Protein AF-A0A945HKF2-F1 (afdb_monomer)

Solvent-accessible surface area (backbone atoms only — not comparable to full-atom values): 12824 Å² total; per-residue (Å²): 135,84,84,69,66,47,63,45,43,41,68,43,74,45,77,45,77,51,80,44,101,52,60,41,83,56,46,36,44,34,32,40,47,72,44,38,72,88,72,58,75,55,58,55,60,64,57,61,48,75,45,48,61,66,38,33,65,50,75,49,56,39,25,39,47,77,84,72,66,92,53,86,42,40,38,39,42,32,61,78,48,77,49,62,82,56,101,76,86,79,86,88,87,81,81,57,61,49,64,32,40,38,35,58,63,67,60,60,51,78,29,50,79,47,50,38,35,37,41,37,37,47,56,83,79,34,22,54,29,39,34,36,29,36,58,77,78,83,50,75,76,32,64,29,81,40,74,48,69,50,37,63,37,52,54,50,52,87,58,76,71,49,43,30,32,41,30,42,29,40,52,46,58,75,54,40,60,37,47,37,38,34,42,37,37,45,74,74,48,74,49,77,48,72,52,67,51,66,81,50,75,40,33,97,90,42,72,42,67,44,33,43,35,40,40,44,72,59,92,70,40,29,37,36,38,54,47,79,103

Nearest PDB structures (foldseek):
  1z9s-assembly1_A  TM=3.988E-01  e=9.236E-03  Yersinia pestis
  5cjb-assembly1_A  TM=2.692E-01  e=5.951E-03  Homo sapiens
  5eiq-assembly1_A  TM=2.820E-01  e=9.236E-03  Homo sapiens
  4djm-assembly4_D  TM=3.377E-01  e=1.660E-02  Escherichia coli
  3u6g-assembly1_B  TM=4.143E-01  e=6.422E+00  Phocaeicola vulgatus ATCC 8482

pLDDT: mean 88.07, std 11.46, range [33.0, 98.44]

Sequence (229 aa):
DDNATSSPYEGETMTYRLEMPFAITGTVDVEISVTSSDGTVEADYPSSITFVDGQSAVFFDVTPTDDGVTEDEVYTIAITDISFSNDNYFAWTGENSRVMGVKDIPTPIVTTAGDFTFNFTWSGSSDLDCRLVDNPPAFQYDTGYSTSPGETVTLVDGVPDGDYLFRVRPWTVTDSSIDYAIEVVAPTETRNYTGTFLDLVGGWSMEFVVLEINKTTTGATVTYTLNQL

Structure (mmCIF, N/CA/C/O backbone):
data_AF-A0A945HKF2-F1
#
_entry.id   AF-A0A945HKF2-F1
#
loop_
_atom_site.group_PDB
_atom_site.id
_atom_site.type_symbol
_atom_site.label_atom_id
_atom_site.label_alt_id
_atom_site.label_comp_id
_atom_site.label_asym_id
_atom_site.label_entity_id
_atom_site.label_seq_id
_atom_site.pdbx_PDB_ins_code
_atom_site.Cartn_x
_atom_site.Cartn_y
_atom_site.Cartn_z
_atom_site.occupancy
_atom_site.B_iso_or_equiv
_atom_site.auth_seq_id
_atom_site.auth_comp_id
_atom_site.auth_asym_id
_atom_site.auth_atom_id
_atom_site.pdbx_PDB_model_num
ATOM 1 N N . ASP A 1 1 ? -0.961 6.987 31.111 1.00 42.75 1 ASP A N 1
ATOM 2 C CA . ASP A 1 1 ? -1.205 6.765 29.688 1.00 42.75 1 ASP A CA 1
ATOM 3 C C . ASP A 1 1 ? -0.774 8.036 28.990 1.00 42.75 1 ASP A C 1
ATOM 5 O O . ASP A 1 1 ? -1.258 9.099 29.359 1.00 42.75 1 ASP A O 1
ATOM 9 N N . ASP A 1 2 ? 0.310 7.974 28.233 1.00 33.00 2 ASP A N 1
ATOM 10 C CA . ASP A 1 2 ? 1.181 9.109 27.922 1.00 33.00 2 ASP A CA 1
ATOM 11 C C . ASP A 1 2 ? 0.892 9.749 26.562 1.00 33.00 2 ASP A C 1
ATOM 13 O O . ASP A 1 2 ? 1.817 10.254 25.942 1.00 33.00 2 ASP A O 1
ATOM 17 N N . ASN A 1 3 ? -0.366 9.773 26.101 1.00 40.09 3 ASN A N 1
ATOM 18 C CA . ASN A 1 3 ? -0.747 10.421 24.833 1.00 40.09 3 ASN A CA 1
ATOM 1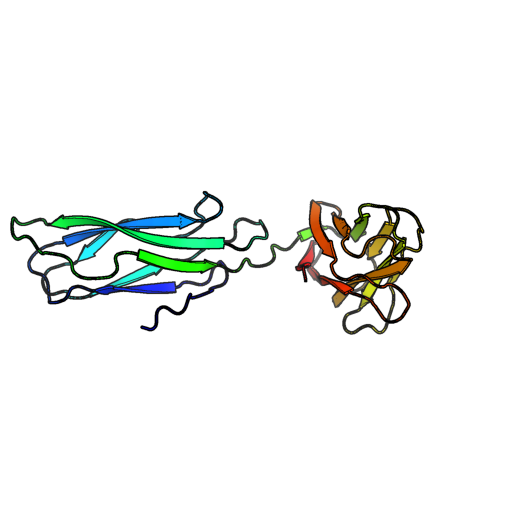9 C C . ASN A 1 3 ? 0.156 10.030 23.638 1.00 40.09 3 ASN A C 1
ATOM 21 O O . ASN A 1 3 ? 0.251 10.776 22.663 1.00 40.09 3 ASN A O 1
ATOM 25 N N . ALA A 1 4 ? 0.822 8.871 23.704 1.00 44.91 4 ALA A N 1
ATOM 26 C CA . ALA A 1 4 ? 1.604 8.344 22.607 1.00 44.91 4 ALA A CA 1
ATOM 27 C C . ALA A 1 4 ? 0.618 7.872 21.542 1.00 44.91 4 ALA A C 1
ATOM 29 O O . ALA A 1 4 ? -0.128 6.921 21.757 1.00 44.91 4 ALA A O 1
ATOM 30 N N . THR A 1 5 ? 0.592 8.591 20.423 1.00 61.34 5 THR A N 1
ATOM 31 C CA . THR A 1 5 ? -0.100 8.222 19.188 1.00 61.34 5 THR A CA 1
ATOM 32 C C . THR A 1 5 ? 0.167 6.750 18.890 1.00 61.34 5 THR A C 1
ATOM 34 O O . THR A 1 5 ? 1.258 6.394 18.440 1.00 61.34 5 THR A O 1
ATOM 37 N N . SER A 1 6 ? -0.795 5.881 19.200 1.00 66.50 6 SER A N 1
ATOM 38 C CA . SER A 1 6 ? -0.764 4.503 18.735 1.00 66.50 6 SER A CA 1
ATOM 39 C C . SER A 1 6 ? -0.837 4.531 17.212 1.00 66.50 6 SER A C 1
ATOM 41 O O . SER A 1 6 ? -1.581 5.337 16.650 1.00 66.50 6 SER A O 1
ATOM 43 N N . SER A 1 7 ? -0.041 3.681 16.569 1.00 79.31 7 SER A N 1
ATOM 44 C CA . SER A 1 7 ? -0.045 3.496 15.116 1.00 79.31 7 SER A CA 1
ATOM 45 C C . SER A 1 7 ? -0.209 2.017 14.773 1.00 79.31 7 SER A C 1
ATOM 47 O O . SER A 1 7 ? 0.766 1.424 14.293 1.00 79.31 7 SER A O 1
ATOM 49 N N . PRO A 1 8 ? -1.359 1.399 15.129 1.00 83.12 8 PRO A N 1
ATOM 50 C CA . PRO A 1 8 ? -1.675 0.045 14.688 1.00 83.12 8 PRO A CA 1
ATOM 51 C C . PRO A 1 8 ? -1.674 -0.037 13.165 1.00 83.12 8 PRO A C 1
ATOM 53 O O . PRO A 1 8 ? -1.945 0.955 12.482 1.00 83.12 8 PRO A O 1
ATOM 56 N N . TYR A 1 9 ? -1.388 -1.228 12.656 1.00 83.06 9 TYR A N 1
ATOM 57 C CA . TYR A 1 9 ? -1.736 -1.552 11.281 1.00 83.06 9 TYR A CA 1
ATOM 58 C C . TYR A 1 9 ? -3.238 -1.797 11.160 1.00 83.06 9 TYR A C 1
ATOM 60 O O . TYR A 1 9 ? -3.896 -2.187 12.129 1.00 83.06 9 TYR A O 1
ATOM 68 N N . GLU A 1 10 ? -3.790 -1.604 9.973 1.00 83.88 10 GLU A N 1
ATOM 69 C CA . GLU A 1 10 ? -5.156 -2.029 9.691 1.00 83.88 10 GLU A CA 1
ATOM 70 C C . GLU A 1 10 ? -5.360 -3.514 10.004 1.00 83.88 10 GLU A C 1
ATOM 72 O O . GLU A 1 10 ? -4.484 -4.357 9.831 1.00 83.88 10 GLU A O 1
ATOM 77 N N . GLY A 1 11 ? -6.514 -3.850 10.571 1.00 84.75 11 GLY A N 1
ATOM 78 C CA . GLY A 1 11 ? -6.799 -5.174 11.115 1.00 84.75 11 GLY A CA 1
ATOM 79 C C . GLY A 1 11 ? -6.225 -5.441 12.514 1.00 84.75 11 GLY A C 1
ATOM 80 O O . GLY A 1 11 ? -6.612 -6.439 13.129 1.00 84.75 11 GLY A O 1
ATOM 81 N N . GLU A 1 12 ? -5.361 -4.580 13.069 1.00 86.44 12 GLU A N 1
ATOM 82 C CA . GLU A 1 12 ? -4.960 -4.669 14.477 1.00 86.44 12 GLU A CA 1
ATOM 83 C C . GLU A 1 12 ? -5.988 -3.989 15.395 1.00 86.44 12 GLU A C 1
ATOM 85 O O . GLU A 1 12 ? -6.350 -2.824 15.235 1.00 86.44 12 GLU A O 1
ATOM 90 N N . THR A 1 13 ? -6.449 -4.720 16.413 1.00 90.44 13 THR A N 1
ATOM 91 C CA . THR A 1 13 ? -7.409 -4.202 17.393 1.00 90.44 13 THR A CA 1
ATOM 92 C C . THR A 1 13 ? -6.717 -3.418 18.505 1.00 90.44 13 THR A C 1
ATOM 94 O O . THR A 1 13 ? -5.842 -3.938 19.203 1.00 90.44 13 THR A O 1
ATOM 97 N N . MET A 1 14 ? -7.192 -2.196 18.741 1.00 89.69 14 MET A N 1
ATOM 98 C CA . MET A 1 14 ? -6.793 -1.346 19.858 1.00 89.69 14 MET A CA 1
ATOM 99 C C . MET A 1 14 ? -7.875 -1.311 20.937 1.00 89.69 14 MET A C 1
ATOM 101 O O . MET A 1 14 ? -9.011 -0.916 20.681 1.00 89.69 14 MET A O 1
ATOM 105 N N . THR A 1 15 ? -7.508 -1.662 22.171 1.00 91.12 15 THR A N 1
ATOM 106 C CA . THR A 1 15 ? -8.415 -1.594 23.325 1.00 91.12 15 THR A CA 1
ATOM 107 C C . THR A 1 15 ? -8.251 -0.276 24.075 1.00 91.12 15 THR A C 1
ATOM 109 O O . THR A 1 15 ? -7.199 0.009 24.652 1.00 91.12 15 THR A O 1
ATOM 112 N N . TYR A 1 16 ? -9.328 0.497 24.147 1.00 88.56 16 TYR A N 1
ATOM 113 C CA . TYR A 1 16 ? -9.436 1.730 24.913 1.00 88.56 16 TYR A CA 1
ATOM 114 C C . TYR A 1 16 ? -10.131 1.491 26.248 1.00 88.56 16 TYR A C 1
ATOM 116 O O . TYR A 1 16 ? -10.989 0.621 26.399 1.00 88.56 16 TYR A O 1
ATOM 124 N N . ARG A 1 17 ? -9.775 2.309 27.239 1.00 90.25 17 ARG A N 1
ATOM 125 C CA . ARG A 1 17 ? -10.380 2.283 28.570 1.00 90.25 17 ARG A CA 1
ATOM 126 C C . ARG A 1 17 ? -11.148 3.576 28.819 1.00 90.25 17 ARG A C 1
ATOM 128 O O . ARG A 1 17 ? -10.545 4.638 28.956 1.00 90.25 17 ARG A O 1
ATOM 135 N N . LEU A 1 18 ? -12.468 3.475 28.923 1.00 88.62 18 LEU A N 1
ATOM 136 C CA . LEU A 1 18 ? -13.348 4.593 29.241 1.00 88.62 18 LEU A CA 1
ATOM 137 C C . LEU A 1 18 ? -13.526 4.718 30.761 1.00 88.62 18 LEU A C 1
ATOM 139 O O . LEU A 1 18 ? -14.094 3.843 31.412 1.00 88.62 18 LEU A O 1
ATOM 143 N N . GLU A 1 19 ? -12.953 5.795 31.296 1.00 87.75 19 GLU A N 1
ATOM 144 C CA . GLU A 1 19 ? -12.890 6.251 32.694 1.00 87.75 19 GLU A CA 1
ATOM 145 C C . GLU A 1 19 ? -14.133 6.952 33.258 1.00 87.75 19 GLU A C 1
ATOM 147 O O . GLU A 1 19 ? -14.471 8.017 32.750 1.00 87.75 19 GLU A O 1
ATOM 152 N N . MET A 1 20 ? -14.708 6.494 34.376 1.00 81.38 20 MET A N 1
ATOM 153 C CA . MET A 1 20 ? -15.475 7.355 35.285 1.00 81.38 20 MET A CA 1
ATOM 154 C C . MET A 1 20 ? -14.680 7.583 36.584 1.00 81.38 20 MET A C 1
ATOM 156 O O . MET A 1 20 ? -14.056 6.652 37.099 1.00 81.38 20 MET A O 1
ATOM 160 N N . PRO A 1 21 ? -14.701 8.796 37.170 1.00 80.50 21 PRO A N 1
ATOM 161 C CA . PRO A 1 21 ? -13.917 9.116 38.371 1.00 80.50 21 PRO A CA 1
ATOM 162 C C . PRO A 1 21 ? -14.323 8.310 39.620 1.00 80.50 21 PRO A C 1
ATOM 164 O O . PRO A 1 21 ? -13.584 8.265 40.602 1.00 80.50 21 PRO A O 1
ATOM 167 N N . PHE A 1 22 ? -15.498 7.685 39.602 1.00 82.00 22 PHE A N 1
ATOM 168 C CA . PHE A 1 22 ? -16.007 6.789 40.636 1.00 82.00 22 PHE A CA 1
ATOM 169 C C . PHE A 1 22 ? -17.005 5.808 40.014 1.00 82.00 22 PHE A C 1
ATOM 171 O O . PHE A 1 22 ? -17.432 5.973 38.871 1.00 82.00 22 PHE A O 1
ATOM 178 N N . ALA A 1 23 ? -17.377 4.784 40.780 1.00 86.56 23 ALA A N 1
ATOM 179 C CA . ALA A 1 23 ? -18.425 3.854 40.388 1.00 86.56 23 ALA A CA 1
ATOM 180 C C . ALA A 1 23 ? -19.765 4.587 40.220 1.00 86.56 23 ALA A C 1
ATOM 182 O O . ALA A 1 23 ? -20.190 5.312 41.123 1.00 86.56 23 ALA A O 1
ATOM 183 N N . ILE A 1 24 ? -20.417 4.402 39.074 1.00 84.25 24 ILE A N 1
ATOM 184 C CA . ILE A 1 24 ? -21.706 5.031 38.790 1.00 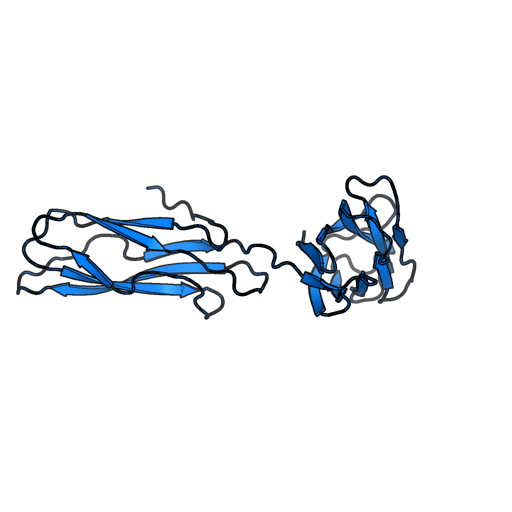84.25 24 ILE A CA 1
ATOM 185 C C . ILE A 1 24 ? -22.846 4.348 39.554 1.00 84.25 24 ILE A C 1
ATOM 187 O O . ILE A 1 24 ? -22.733 3.199 39.986 1.00 84.25 24 ILE A O 1
ATOM 191 N N . THR A 1 25 ? -23.970 5.053 39.683 1.00 84.12 25 THR A N 1
ATOM 192 C CA . THR A 1 25 ? -25.234 4.485 40.162 1.00 84.12 25 THR A CA 1
ATOM 193 C C . THR A 1 25 ? -26.280 4.549 39.055 1.00 84.12 25 THR A C 1
ATOM 195 O O . THR A 1 25 ? -26.536 5.626 38.518 1.00 84.12 25 THR A O 1
ATOM 198 N N . GLY A 1 26 ? -26.923 3.425 38.743 1.00 85.88 26 GLY A N 1
ATOM 199 C CA . GLY A 1 26 ? -27.855 3.314 37.616 1.00 85.88 26 GLY A CA 1
ATOM 200 C C . GLY A 1 26 ? -27.164 3.001 36.287 1.00 85.88 26 GLY A C 1
ATOM 201 O O . GLY A 1 26 ? -26.224 2.213 36.262 1.00 85.88 26 GLY A O 1
ATOM 202 N N . THR A 1 27 ? -27.662 3.578 35.189 1.00 88.06 27 THR A N 1
ATOM 203 C CA . THR A 1 27 ? -27.153 3.326 33.830 1.00 88.06 27 THR A CA 1
ATOM 204 C C . THR A 1 27 ? -26.720 4.635 33.179 1.00 88.06 27 THR A C 1
ATOM 206 O O . THR A 1 27 ? -27.418 5.648 33.306 1.00 88.06 27 THR A O 1
ATOM 209 N N . VAL A 1 28 ? -25.576 4.605 32.497 1.00 88.19 28 VAL A N 1
ATOM 210 C CA . VAL A 1 28 ? -25.050 5.727 31.708 1.00 88.19 28 VAL A CA 1
ATOM 211 C C . VAL A 1 28 ? -24.684 5.216 30.328 1.00 88.19 28 VAL A C 1
ATOM 213 O O . VAL A 1 28 ? -23.878 4.294 30.227 1.00 88.19 28 VAL A O 1
ATOM 216 N N . ASP A 1 29 ? -25.240 5.829 29.291 1.00 90.12 29 ASP A N 1
ATOM 217 C CA . ASP A 1 29 ? -24.908 5.523 27.904 1.00 90.12 29 ASP A CA 1
ATOM 218 C C . ASP A 1 29 ? -24.012 6.630 27.348 1.00 90.12 29 ASP A C 1
ATOM 220 O O . ASP A 1 29 ? -24.326 7.816 27.456 1.00 90.12 29 ASP A O 1
ATOM 224 N N . VAL A 1 30 ? -22.879 6.236 26.778 1.00 90.12 30 VAL A N 1
ATOM 225 C CA . VAL A 1 30 ? -21.886 7.125 26.173 1.00 90.12 30 VAL A CA 1
ATOM 226 C C . VAL A 1 30 ? -21.878 6.881 24.674 1.00 90.12 30 VAL A C 1
ATOM 228 O O . VAL A 1 30 ? -21.659 5.751 24.246 1.00 90.12 30 VAL A O 1
ATOM 231 N N . GLU A 1 31 ? -22.104 7.919 23.878 1.00 92.88 31 GLU A N 1
ATOM 232 C CA . GLU A 1 31 ? -21.982 7.843 22.422 1.00 92.88 31 GLU A CA 1
ATOM 233 C C . GLU A 1 31 ? -20.533 8.077 21.990 1.00 92.88 31 GLU A C 1
ATOM 235 O O . GLU A 1 31 ? -19.873 9.014 22.453 1.00 92.88 31 GLU A O 1
ATOM 240 N N . ILE A 1 32 ? -20.054 7.217 21.092 1.00 93.25 32 ILE A N 1
ATOM 241 C CA . ILE A 1 32 ? -18.706 7.261 20.529 1.00 93.25 32 ILE A CA 1
ATOM 242 C C . ILE A 1 32 ? -18.804 7.512 19.028 1.00 93.25 32 ILE A C 1
ATOM 244 O O . ILE A 1 32 ? -19.555 6.849 18.311 1.00 93.25 32 ILE A O 1
ATOM 248 N N . SER A 1 33 ? -17.990 8.446 18.549 1.00 93.81 33 SER A N 1
ATOM 249 C CA . SER A 1 33 ? -17.763 8.688 17.128 1.00 93.81 33 SER A CA 1
ATOM 250 C C . SER A 1 33 ? -16.297 8.471 16.787 1.00 93.81 33 SER A C 1
ATOM 252 O O . SER A 1 33 ? -15.420 8.764 17.603 1.00 93.81 33 SER A O 1
ATOM 254 N N . VAL A 1 34 ? -16.044 7.984 15.578 1.00 92.38 34 VAL A N 1
ATOM 255 C CA . VAL A 1 34 ? -14.718 7.957 14.967 1.00 92.38 34 VAL A CA 1
ATOM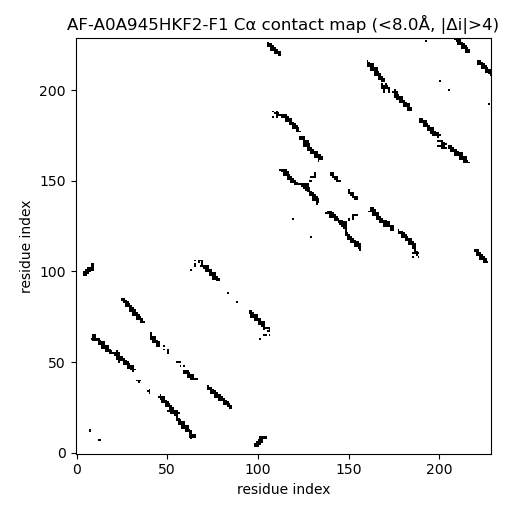 256 C C . VAL A 1 34 ? -14.795 8.775 13.685 1.00 92.38 34 VAL A C 1
ATOM 258 O O . VAL A 1 34 ? -15.796 8.709 12.974 1.00 92.38 34 VAL A O 1
ATOM 261 N N . THR A 1 35 ? -13.775 9.583 13.419 1.00 91.94 35 THR A N 1
ATOM 262 C CA . THR A 1 35 ? -13.611 10.315 12.155 1.00 91.94 35 THR A CA 1
ATOM 263 C C . THR A 1 35 ? -12.208 10.089 11.615 1.00 91.94 35 THR A C 1
ATOM 265 O O . THR A 1 35 ? -11.269 10.177 12.408 1.00 91.94 35 THR A O 1
ATOM 268 N N . SER A 1 36 ? -12.053 9.890 10.308 1.00 89.75 36 SER A N 1
ATOM 269 C CA . SER A 1 36 ? -10.743 9.848 9.648 1.00 89.75 36 SER A CA 1
ATOM 270 C C . SER A 1 36 ? -10.333 11.211 9.081 1.00 89.75 36 SER A C 1
ATOM 272 O O . SER A 1 36 ? -11.145 12.135 8.949 1.00 89.75 36 SER A O 1
ATOM 274 N N . SER A 1 37 ? -9.048 11.333 8.763 1.00 86.62 37 SER A N 1
ATOM 275 C CA . SER A 1 37 ? -8.440 12.459 8.059 1.00 86.62 37 SER A CA 1
ATOM 276 C C . SER A 1 37 ? -8.789 12.528 6.571 1.00 86.62 37 SER A C 1
ATOM 278 O O . SER A 1 37 ? -8.753 13.629 6.016 1.00 86.62 37 SER A O 1
ATOM 280 N N . ASP A 1 38 ? -9.110 11.401 5.937 1.00 80.38 38 ASP A N 1
ATOM 281 C CA . ASP A 1 38 ? -9.486 11.296 4.518 1.00 80.38 38 ASP A CA 1
ATOM 282 C C . ASP A 1 38 ? -10.983 11.647 4.292 1.00 80.38 38 ASP A C 1
ATOM 284 O O . ASP A 1 38 ? -11.382 12.148 3.238 1.00 80.38 38 ASP A O 1
ATOM 288 N N . GLY A 1 39 ? -11.793 11.506 5.348 1.00 82.12 39 GLY A N 1
ATOM 289 C CA . GLY A 1 39 ? -13.223 11.798 5.387 1.00 82.12 39 GLY A CA 1
ATOM 290 C C . GLY A 1 39 ? -14.123 10.563 5.310 1.00 82.12 39 GLY A C 1
ATOM 291 O O . GLY A 1 39 ? -15.339 10.713 5.492 1.00 82.12 39 GLY A O 1
ATOM 292 N N . THR A 1 40 ? -13.556 9.380 5.094 1.00 85.19 40 THR A N 1
ATOM 293 C CA . THR A 1 40 ? -14.242 8.089 5.187 1.00 85.19 40 THR A CA 1
ATOM 294 C C . THR A 1 40 ? -13.919 7.464 6.553 1.00 85.19 40 THR A C 1
ATOM 296 O O . THR A 1 40 ? -13.244 8.078 7.365 1.00 85.19 40 THR A O 1
ATOM 299 N N . VAL A 1 41 ? -14.580 6.390 6.976 1.00 89.00 41 VAL A N 1
ATOM 300 C CA . VAL A 1 41 ? -14.252 5.752 8.266 1.00 89.00 41 VAL A CA 1
ATOM 301 C C . VAL A 1 41 ? -14.291 4.258 8.056 1.00 89.00 41 VAL A C 1
ATOM 303 O O . VAL A 1 41 ? -15.370 3.661 7.998 1.00 89.00 41 VAL A O 1
ATOM 306 N N . GLU A 1 42 ?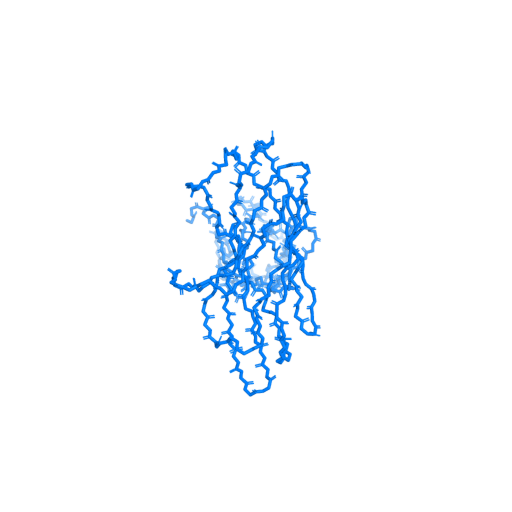 -13.112 3.666 8.011 1.00 89.75 42 GLU A N 1
ATOM 307 C CA . GLU A 1 42 ? -12.880 2.244 7.859 1.00 89.75 42 GLU A CA 1
ATOM 308 C C . GLU A 1 42 ? -12.433 1.656 9.200 1.00 89.75 42 GLU A C 1
ATOM 310 O O . GLU A 1 42 ? -11.297 1.249 9.413 1.00 89.75 42 GLU A O 1
ATOM 315 N N . ALA A 1 43 ? -13.356 1.614 10.164 1.00 91.81 43 ALA A N 1
ATOM 316 C CA . ALA A 1 43 ? -13.133 0.931 11.436 1.00 91.81 43 ALA A CA 1
ATOM 317 C C . ALA A 1 43 ? -14.380 0.212 11.944 1.00 91.81 43 ALA A C 1
ATOM 319 O O . ALA A 1 43 ? -15.498 0.726 11.867 1.00 91.81 43 ALA A O 1
ATOM 320 N N . ASP A 1 44 ? -14.159 -0.933 12.589 1.00 94.50 44 ASP A N 1
ATOM 321 C CA . ASP A 1 44 ? -15.129 -1.550 13.488 1.00 94.50 44 ASP A CA 1
ATOM 322 C C . ASP A 1 44 ? -14.956 -0.988 14.905 1.00 94.50 44 ASP A C 1
ATOM 324 O O . ASP A 1 44 ? -13.874 -1.062 15.499 1.00 94.50 44 ASP A O 1
ATOM 328 N N . TYR A 1 45 ? -16.022 -0.396 15.442 1.00 95.06 45 TYR A N 1
ATOM 329 C CA . TYR A 1 45 ? -16.057 0.183 16.782 1.00 95.06 45 TYR A CA 1
ATOM 330 C C . TYR A 1 45 ? -17.497 0.255 17.317 1.00 95.06 45 TYR A C 1
ATOM 332 O O . TYR A 1 45 ? -18.457 0.372 16.548 1.00 95.06 45 TYR A O 1
ATOM 340 N N . PRO A 1 46 ? -17.699 0.236 18.647 1.00 95.62 46 PRO A N 1
ATOM 341 C CA . PRO A 1 46 ? -19.019 0.451 19.216 1.00 95.62 46 PRO A CA 1
ATOM 342 C C . PRO A 1 46 ? -19.397 1.932 19.140 1.00 95.62 46 PRO A C 1
ATOM 344 O O . PRO A 1 46 ? -18.708 2.783 19.694 1.00 95.62 46 PRO A O 1
ATOM 347 N N . SER A 1 47 ? -20.546 2.244 18.541 1.00 94.25 47 SER A N 1
ATOM 348 C CA . SER A 1 47 ? -21.093 3.609 18.534 1.00 94.25 47 SER A CA 1
ATOM 349 C C . SER A 1 47 ? -21.676 4.038 19.888 1.00 94.25 47 SER A C 1
ATOM 351 O O . SER A 1 47 ? -21.987 5.209 20.092 1.00 94.25 47 SER A O 1
ATOM 353 N N . SER A 1 48 ? -21.869 3.093 20.813 1.00 93.88 48 SER A N 1
ATOM 354 C CA . SER A 1 48 ? -22.376 3.355 22.157 1.00 93.88 48 SER A CA 1
ATOM 355 C C . SER A 1 48 ? -21.773 2.395 23.178 1.00 93.88 48 SER A C 1
ATOM 357 O O . SER A 1 48 ? -21.603 1.204 22.908 1.00 93.88 48 SER A O 1
ATOM 359 N N . ILE A 1 49 ? -21.463 2.922 24.360 1.00 93.69 49 ILE A N 1
ATOM 360 C CA . ILE A 1 49 ? -20.926 2.185 25.501 1.00 93.69 49 ILE A CA 1
ATOM 361 C C . ILE A 1 49 ? -21.826 2.433 26.707 1.00 93.69 49 ILE A C 1
ATOM 363 O O . ILE A 1 49 ? -22.005 3.573 27.132 1.00 93.69 49 ILE A O 1
ATOM 367 N N . THR A 1 50 ? -22.328 1.358 27.308 1.00 92.88 50 THR A N 1
ATOM 368 C CA . THR A 1 50 ? -23.167 1.428 28.507 1.00 92.88 50 THR A CA 1
ATOM 369 C C . THR A 1 50 ? -22.356 1.097 29.754 1.00 92.88 50 THR A C 1
ATOM 371 O O . THR A 1 50 ? -21.817 -0.003 29.887 1.00 92.88 50 THR A O 1
ATOM 374 N N . PHE A 1 51 ? -22.329 2.020 30.711 1.00 91.50 51 PHE A N 1
ATOM 375 C CA . PHE A 1 51 ? -21.960 1.723 32.088 1.00 91.50 51 PHE A CA 1
ATOM 376 C C . PHE A 1 51 ? -23.193 1.255 32.856 1.00 91.50 51 PHE A C 1
ATOM 378 O O . PHE A 1 51 ? -24.256 1.878 32.788 1.00 91.50 51 PHE A O 1
ATOM 385 N N . VAL A 1 52 ? -23.025 0.205 33.655 1.00 91.38 52 VAL A N 1
ATOM 386 C CA . VAL A 1 52 ? -24.033 -0.277 34.606 1.00 91.38 52 VAL A CA 1
ATOM 387 C C . VAL A 1 52 ? -23.627 -0.008 36.055 1.00 91.38 52 VAL A C 1
ATOM 389 O O . VAL A 1 52 ? -22.467 0.275 36.359 1.00 91.38 52 VAL A O 1
ATOM 392 N N . ASP A 1 53 ? -24.604 -0.117 36.953 1.00 90.44 53 ASP A N 1
ATOM 393 C CA . ASP A 1 53 ? -24.467 0.157 38.383 1.00 90.44 53 ASP A CA 1
ATOM 394 C C . ASP A 1 53 ? -23.211 -0.493 38.988 1.00 90.44 53 ASP A C 1
ATOM 396 O O . ASP A 1 53 ? -22.953 -1.688 38.821 1.00 90.44 53 ASP A O 1
ATOM 400 N N . GLY A 1 54 ? -22.407 0.316 39.680 1.00 88.69 54 GLY A N 1
ATOM 401 C CA . GLY A 1 54 ? -21.164 -0.120 40.311 1.00 88.69 54 GLY A CA 1
ATOM 402 C C . GLY A 1 54 ? -19.925 -0.112 39.406 1.00 88.69 54 GLY A C 1
ATOM 403 O O . GLY A 1 54 ? -18.822 -0.312 39.917 1.00 88.69 54 GLY A O 1
ATOM 404 N N . GLN A 1 55 ? -20.050 0.148 38.100 1.00 91.06 55 GLN A N 1
ATOM 405 C CA . GLN A 1 55 ? -18.892 0.262 37.209 1.00 91.06 55 GLN A CA 1
ATOM 406 C C . GLN A 1 55 ? -18.250 1.647 37.279 1.00 91.06 55 GLN A C 1
ATOM 408 O O . GLN A 1 55 ? -18.929 2.670 37.280 1.00 91.06 55 GLN A O 1
ATOM 413 N N . SER A 1 56 ? -16.918 1.677 37.288 1.00 88.44 56 SER A N 1
ATOM 414 C CA . SER A 1 56 ? -16.122 2.902 37.142 1.00 88.44 56 SER A CA 1
ATOM 415 C C . SER A 1 56 ? -15.286 2.919 35.863 1.00 88.44 56 SER A C 1
ATOM 417 O O . SER A 1 56 ? -14.616 3.907 35.591 1.00 88.44 56 SER A O 1
ATOM 419 N N . ALA A 1 57 ? -15.268 1.824 35.100 1.00 90.56 57 ALA A N 1
ATOM 420 C CA . ALA A 1 57 ? -14.573 1.745 33.824 1.00 90.56 57 ALA A CA 1
ATOM 421 C C . ALA A 1 57 ? -15.215 0.691 32.920 1.00 90.56 57 ALA A C 1
ATOM 423 O O . ALA A 1 57 ? -15.650 -0.356 33.408 1.00 90.56 57 ALA A O 1
ATOM 424 N N . VAL A 1 58 ? -15.197 0.952 31.617 1.00 92.06 58 VAL A N 1
ATOM 425 C CA . VAL A 1 58 ? -15.533 -0.012 30.562 1.00 92.06 58 VAL A CA 1
ATOM 426 C C . VAL A 1 58 ? -14.396 -0.015 29.543 1.00 92.06 58 VAL A C 1
ATOM 428 O O . VAL A 1 58 ? -13.792 1.024 29.284 1.00 92.06 58 VAL A O 1
ATOM 431 N N . PHE A 1 59 ? -14.071 -1.186 29.004 1.00 92.31 59 PHE A N 1
ATOM 432 C CA . PHE A 1 59 ? -13.112 -1.320 27.912 1.00 92.31 59 PHE A CA 1
ATOM 433 C C . PHE A 1 59 ? -13.872 -1.520 26.610 1.00 92.31 59 PHE A C 1
ATOM 435 O O . PHE A 1 59 ? -14.900 -2.200 26.603 1.00 92.31 59 PHE A O 1
ATOM 442 N N . PHE A 1 60 ? -13.373 -0.926 25.539 1.00 92.81 60 PHE A N 1
ATOM 443 C CA . PHE A 1 60 ? -13.938 -1.083 24.212 1.00 92.81 60 PHE A CA 1
ATOM 444 C C . PHE A 1 60 ? -12.831 -1.145 23.175 1.00 92.81 60 PHE A C 1
ATOM 446 O O . PHE A 1 60 ? -11.750 -0.596 23.383 1.00 92.81 60 PHE A O 1
ATOM 453 N N . ASP A 1 61 ? -13.130 -1.803 22.069 1.00 94.25 61 ASP A N 1
ATOM 454 C CA . ASP A 1 61 ? -12.176 -2.055 21.006 1.00 94.25 61 ASP A CA 1
ATOM 455 C C . ASP A 1 61 ? -12.484 -1.175 19.794 1.00 94.25 61 ASP A C 1
ATOM 457 O O . ASP A 1 61 ? -13.645 -0.874 19.505 1.00 94.25 61 ASP A O 1
ATOM 461 N N . VAL A 1 62 ? -11.428 -0.765 19.100 1.00 92.12 62 VAL A N 1
ATOM 462 C CA . VAL A 1 62 ? -11.477 -0.130 17.783 1.00 92.12 62 VAL A CA 1
ATOM 463 C C . VAL A 1 62 ? -10.518 -0.899 16.887 1.00 92.12 62 VAL A C 1
ATOM 465 O O . VAL A 1 62 ? -9.360 -1.094 17.257 1.00 92.12 62 VAL A O 1
ATOM 468 N N . THR A 1 63 ? -10.994 -1.348 15.731 1.00 92.56 63 THR A N 1
ATOM 469 C CA . THR A 1 63 ? -10.187 -2.088 14.753 1.00 92.56 63 THR A CA 1
ATOM 470 C C . THR A 1 63 ? -10.291 -1.382 13.406 1.00 92.56 63 THR A C 1
ATOM 472 O O . THR A 1 63 ? -11.358 -1.466 12.797 1.00 92.56 63 THR A O 1
ATOM 475 N N . PRO A 1 64 ? -9.242 -0.675 12.945 1.00 90.38 64 PRO A N 1
ATOM 476 C CA . PRO A 1 64 ? -9.197 -0.155 11.581 1.00 90.38 64 PRO A CA 1
ATOM 477 C C . PRO A 1 64 ? -9.281 -1.303 10.569 1.00 90.38 64 PRO A C 1
ATOM 479 O O . PRO A 1 64 ? -8.878 -2.428 10.879 1.00 90.38 64 PRO A O 1
ATOM 482 N N . THR A 1 65 ? -9.812 -1.054 9.383 1.00 89.06 65 THR A N 1
ATOM 483 C CA . THR A 1 65 ? -10.031 -2.061 8.343 1.00 89.06 65 THR A CA 1
ATOM 484 C C . THR A 1 65 ? -9.407 -1.611 7.036 1.00 89.06 65 THR A C 1
ATOM 486 O O . THR A 1 65 ? -9.758 -0.543 6.568 1.00 89.06 65 THR A O 1
ATOM 489 N N . ASP A 1 66 ? -8.582 -2.474 6.443 1.00 83.75 66 ASP A N 1
ATOM 490 C CA . ASP A 1 66 ? -7.972 -2.260 5.124 1.00 83.75 66 ASP A CA 1
ATOM 491 C C . ASP A 1 66 ? -9.056 -2.160 4.049 1.00 83.75 66 ASP A C 1
ATOM 493 O O . ASP A 1 66 ? -9.887 -3.067 3.878 1.00 83.75 66 ASP A O 1
ATOM 497 N N . ASP A 1 67 ? -9.069 -1.022 3.367 1.00 76.88 67 ASP A N 1
ATOM 498 C CA . ASP A 1 67 ? -10.016 -0.663 2.319 1.00 76.88 67 ASP A CA 1
ATOM 499 C C . ASP A 1 67 ? -9.460 -0.939 0.905 1.00 76.88 67 ASP A C 1
ATOM 501 O O . ASP A 1 67 ? -10.187 -0.872 -0.095 1.00 76.88 67 ASP A O 1
ATOM 505 N N . GLY A 1 68 ? -8.196 -1.354 0.820 1.00 70.81 68 GLY A N 1
ATOM 506 C CA . GLY A 1 68 ? -7.476 -1.633 -0.408 1.00 70.81 68 GLY A CA 1
ATOM 507 C C . GLY A 1 68 ? -6.669 -0.453 -0.959 1.00 70.81 68 GLY A C 1
ATOM 508 O O . GLY A 1 68 ? -6.143 -0.563 -2.079 1.00 70.81 68 GLY A O 1
ATOM 509 N N . VAL A 1 69 ? -6.626 0.680 -0.255 1.00 71.12 69 VAL A N 1
ATOM 510 C CA . VAL A 1 69 ? -5.997 1.929 -0.682 1.00 71.12 69 VAL A CA 1
ATOM 511 C C . VAL A 1 69 ? -4.796 2.228 0.203 1.00 71.12 69 VAL A C 1
ATOM 513 O O . VAL A 1 69 ? -4.873 2.275 1.419 1.00 71.12 69 VAL A O 1
ATOM 516 N N . THR A 1 70 ? -3.651 2.490 -0.433 1.00 72.88 70 THR A N 1
ATOM 517 C CA . THR A 1 70 ? -2.460 2.869 0.323 1.00 72.88 70 THR A CA 1
ATOM 518 C C . THR A 1 70 ? -2.483 4.320 0.742 1.00 72.88 70 THR A C 1
ATOM 520 O O . THR A 1 70 ? -2.321 5.218 -0.090 1.00 72.88 70 THR A O 1
ATOM 523 N N . GLU A 1 71 ? -2.607 4.528 2.049 1.00 71.50 71 GLU A N 1
ATOM 524 C CA . GLU A 1 71 ? -2.644 5.843 2.663 1.00 71.50 71 GLU A CA 1
ATOM 525 C C . GLU A 1 71 ? -2.114 5.887 4.104 1.00 71.50 71 GLU A C 1
ATOM 527 O O . GLU A 1 71 ? -1.946 4.878 4.787 1.00 71.50 71 GLU A O 1
ATOM 532 N N . ASP A 1 72 ? -1.801 7.109 4.546 1.00 72.00 72 ASP A N 1
ATOM 533 C CA . ASP A 1 72 ? -1.505 7.424 5.941 1.00 72.00 72 ASP A CA 1
ATOM 534 C C . ASP A 1 72 ? -2.755 8.061 6.559 1.00 72.00 72 ASP A C 1
ATOM 536 O O . ASP A 1 72 ? -3.062 9.231 6.296 1.00 72.00 72 ASP A O 1
ATOM 540 N N . GLU A 1 73 ? -3.448 7.322 7.421 1.00 80.00 73 GLU A N 1
ATOM 541 C CA . GLU A 1 73 ? -4.691 7.784 8.033 1.00 80.00 73 GLU A CA 1
ATOM 542 C C . GLU A 1 73 ? -4.551 8.159 9.504 1.00 80.00 73 GLU A C 1
ATOM 544 O O . GLU A 1 73 ? -3.732 7.638 10.266 1.00 80.00 73 GLU A O 1
ATOM 549 N N . VAL A 1 74 ? -5.389 9.102 9.932 1.00 86.19 74 VAL A N 1
ATOM 550 C CA . VAL A 1 74 ? -5.475 9.534 11.323 1.00 86.19 74 VAL A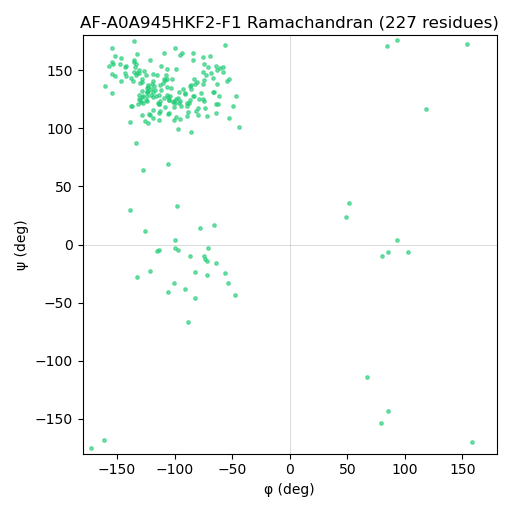 CA 1
ATOM 551 C C . VAL A 1 74 ? -6.920 9.489 11.787 1.00 86.19 74 VAL A C 1
ATOM 553 O O . VAL A 1 74 ? -7.745 10.318 11.403 1.00 86.19 74 VAL A O 1
ATOM 556 N N . TYR A 1 75 ? -7.209 8.567 12.702 1.00 88.81 75 TYR A N 1
ATOM 557 C CA . TYR A 1 75 ? -8.521 8.428 13.318 1.00 88.81 75 TYR A CA 1
ATOM 558 C C . TYR A 1 75 ? -8.604 9.262 14.591 1.00 88.81 75 TYR A C 1
ATOM 560 O O . TYR A 1 75 ? -7.753 9.193 15.480 1.00 88.81 75 TYR A O 1
ATOM 568 N N . THR A 1 76 ? -9.673 10.045 14.702 1.00 90.12 76 THR A N 1
ATOM 569 C CA . THR A 1 76 ? -10.058 10.747 15.927 1.00 90.12 76 THR A CA 1
ATOM 570 C C . THR A 1 76 ? -11.258 10.045 16.540 1.00 90.12 76 THR A C 1
ATOM 572 O O . THR A 1 76 ? -12.352 10.071 15.987 1.00 90.12 76 THR A O 1
ATOM 575 N N . ILE A 1 77 ? -11.051 9.435 17.702 1.00 90.69 77 ILE A N 1
ATOM 576 C CA . ILE A 1 77 ? -12.085 8.768 18.494 1.00 90.69 77 ILE A CA 1
ATOM 577 C C . ILE A 1 77 ? -12.577 9.770 19.532 1.00 90.69 77 ILE A C 1
ATOM 579 O O . ILE A 1 77 ? -11.772 10.286 20.308 1.00 90.69 77 ILE A O 1
ATOM 583 N N . ALA A 1 78 ? -13.875 10.053 19.572 1.00 90.69 78 ALA A N 1
ATOM 584 C CA . ALA A 1 78 ? -14.444 11.075 20.441 1.00 90.69 78 ALA A CA 1
ATOM 585 C C . ALA A 1 78 ? -15.745 10.635 21.115 1.00 90.69 78 ALA A C 1
ATOM 587 O O . ALA A 1 78 ? -16.594 9.991 20.504 1.00 90.69 78 ALA A O 1
ATOM 588 N N . ILE A 1 79 ? -15.916 11.068 22.363 1.00 89.19 79 ILE A N 1
ATOM 589 C CA . ILE A 1 79 ? -17.187 11.023 23.084 1.00 89.19 79 ILE A CA 1
ATOM 590 C C . ILE A 1 79 ? -18.034 12.206 22.615 1.00 89.19 79 ILE A C 1
ATOM 592 O O . ILE A 1 79 ? -17.644 13.362 22.818 1.00 89.19 79 ILE A O 1
ATO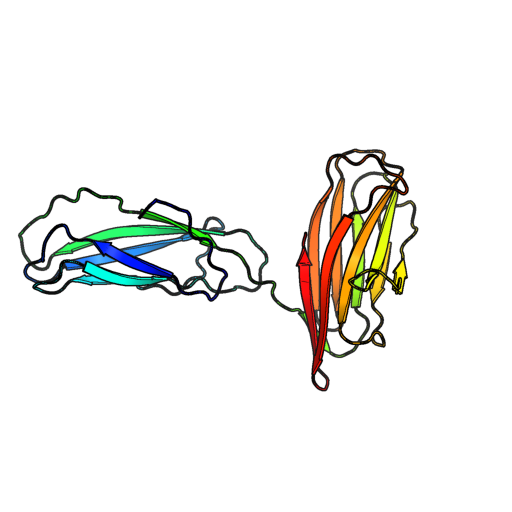M 596 N N . THR A 1 80 ? -19.182 11.925 22.001 1.00 89.56 80 THR A N 1
ATOM 597 C CA . THR A 1 80 ? -20.067 12.955 21.427 1.00 89.56 80 THR A CA 1
ATOM 598 C C . THR A 1 80 ? -21.252 13.289 22.308 1.00 89.56 80 THR A C 1
ATOM 600 O O . THR A 1 80 ? -21.667 14.447 22.342 1.00 89.56 80 THR A O 1
ATOM 603 N N . ASP A 1 81 ? -21.768 12.305 23.038 1.00 86.56 81 ASP A N 1
ATOM 604 C CA . ASP A 1 81 ? -22.871 12.496 23.969 1.00 86.56 81 ASP A CA 1
ATOM 605 C C . ASP A 1 81 ? -22.755 11.555 25.168 1.00 86.56 81 ASP A C 1
ATOM 607 O O . ASP A 1 81 ? -22.119 10.499 25.109 1.00 86.56 81 ASP A O 1
ATOM 611 N N . ILE A 1 82 ? -23.362 11.961 26.280 1.00 85.00 82 ILE A N 1
ATOM 612 C CA . ILE A 1 82 ? -23.493 11.144 27.482 1.00 85.00 82 ILE A CA 1
ATOM 613 C C . ILE A 1 82 ? -24.907 11.332 28.019 1.00 85.00 82 ILE A C 1
ATOM 615 O O . ILE A 1 82 ? -25.285 12.429 28.437 1.00 85.00 82 ILE A O 1
ATOM 619 N N . SER A 1 83 ? -25.662 10.241 28.082 1.00 84.50 83 SER A N 1
ATOM 620 C CA . SER A 1 83 ? -27.022 10.230 28.604 1.00 84.50 83 SER A CA 1
ATOM 621 C C . SER A 1 83 ? -27.127 9.387 29.875 1.00 84.50 83 SER A C 1
ATOM 623 O O . SER A 1 83 ? -26.425 8.395 30.072 1.00 84.50 83 SER A O 1
ATOM 625 N N . PHE A 1 84 ? -28.002 9.818 30.781 1.00 81.62 84 PHE A N 1
ATOM 626 C CA . PHE A 1 84 ? -28.185 9.218 32.099 1.00 81.62 84 PHE A CA 1
ATOM 627 C C . PHE A 1 84 ? -29.641 8.796 32.247 1.00 81.62 84 PHE A C 1
ATOM 629 O O . PHE A 1 84 ? -30.547 9.573 31.951 1.00 81.62 84 PHE A O 1
ATOM 636 N N . SER A 1 85 ? -29.887 7.594 32.770 1.00 73.31 85 SER A N 1
ATOM 637 C CA . SER A 1 85 ? -31.261 7.135 33.015 1.00 73.31 85 SER A CA 1
ATOM 638 C C . SER A 1 85 ? -31.942 7.853 34.194 1.00 73.31 85 SER A C 1
ATOM 640 O O . SER A 1 85 ? -33.155 7.740 34.364 1.00 73.31 85 SER A O 1
ATOM 642 N N . ASN A 1 86 ? -31.169 8.562 35.029 1.00 65.44 86 ASN A N 1
ATOM 643 C CA . ASN A 1 86 ? -31.602 9.157 36.295 1.00 65.44 86 ASN A CA 1
ATOM 644 C C . ASN A 1 86 ? -31.168 10.640 36.372 1.00 65.44 86 ASN A C 1
ATOM 646 O O . ASN A 1 86 ? -30.082 10.974 35.909 1.00 65.44 86 ASN A O 1
ATOM 650 N N . ASP A 1 87 ? -31.948 11.505 37.038 1.00 56.81 87 ASP A N 1
ATOM 651 C CA . ASP A 1 87 ? -31.763 12.978 37.132 1.00 56.81 87 ASP A CA 1
ATOM 652 C C . ASP A 1 87 ? -30.500 13.473 37.896 1.00 56.81 87 ASP A C 1
ATOM 654 O O . ASP A 1 87 ? -30.422 14.635 38.307 1.00 56.81 87 ASP A O 1
ATOM 658 N N . ASN A 1 88 ? -29.497 12.620 38.126 1.00 54.81 88 ASN A N 1
ATOM 659 C CA . ASN A 1 88 ? -28.259 12.994 38.813 1.00 54.81 88 ASN A CA 1
ATOM 660 C C . ASN A 1 88 ? -27.172 13.355 37.791 1.00 54.81 88 ASN A C 1
ATOM 662 O O . ASN A 1 88 ? -26.620 12.485 37.124 1.00 54.81 88 ASN A O 1
ATOM 666 N N . TYR A 1 89 ? -26.856 14.646 37.692 1.00 54.03 89 TYR A N 1
ATOM 667 C CA . TYR A 1 89 ? -25.863 15.176 36.756 1.00 54.03 89 TYR A CA 1
ATOM 668 C C . TYR A 1 89 ? -24.428 15.007 37.270 1.00 54.03 89 TYR A C 1
ATOM 670 O O . TYR A 1 89 ? -24.137 15.289 38.435 1.00 54.03 89 TYR A O 1
ATOM 678 N N . PHE A 1 90 ? -23.514 14.660 36.362 1.00 54.22 90 PHE A N 1
ATOM 679 C CA . PHE A 1 90 ? -22.069 14.741 36.570 1.00 54.22 90 PHE A CA 1
ATOM 680 C C . PHE A 1 90 ? -21.467 15.854 35.707 1.00 54.22 90 PHE A C 1
ATOM 682 O O . PHE A 1 90 ? -21.845 16.032 34.553 1.00 54.22 90 PHE A O 1
ATOM 689 N N . ALA A 1 91 ? -20.521 16.609 36.269 1.00 52.47 91 ALA A N 1
ATOM 690 C CA . ALA A 1 91 ? -19.673 17.512 35.501 1.00 52.47 91 ALA A CA 1
ATOM 691 C C . ALA A 1 91 ? -18.435 16.733 35.048 1.00 52.47 91 ALA A C 1
ATOM 693 O O . ALA A 1 91 ? -17.686 16.216 35.877 1.00 52.47 91 ALA A O 1
ATOM 694 N N . TRP A 1 92 ? -18.247 16.626 33.738 1.00 59.34 92 TRP A N 1
ATOM 695 C CA . TRP A 1 92 ? -17.109 15.937 33.152 1.00 59.34 92 TRP A CA 1
ATOM 696 C C . TRP A 1 92 ? -15.842 16.804 33.222 1.00 59.34 92 TRP A C 1
ATOM 698 O O . TRP A 1 92 ? -15.855 17.976 32.846 1.00 59.34 92 TRP A O 1
ATOM 708 N N . THR A 1 93 ? -14.743 16.226 33.710 1.00 57.38 93 THR A N 1
ATOM 709 C CA . THR A 1 93 ? -13.408 16.842 33.716 1.00 57.38 93 THR A CA 1
ATOM 710 C C . THR A 1 93 ? -12.392 15.808 33.225 1.00 57.38 93 THR A C 1
ATOM 712 O O . THR A 1 93 ? -11.842 15.055 34.027 1.00 57.38 93 THR A O 1
ATOM 715 N N . GLY A 1 94 ? -12.184 15.721 31.910 1.00 65.19 94 GLY A N 1
ATOM 716 C CA . GLY A 1 94 ? -11.252 14.778 31.280 1.00 65.19 94 GLY A CA 1
ATOM 717 C C . GLY A 1 94 ? -10.884 15.191 29.853 1.00 65.19 94 GLY A C 1
ATOM 718 O O . GLY A 1 94 ? -11.182 16.308 29.445 1.00 65.19 94 GLY A O 1
ATOM 719 N N . GLU A 1 95 ? -10.244 14.299 29.096 1.00 73.12 95 GLU A N 1
ATOM 720 C CA . GLU A 1 95 ? -10.081 14.407 27.635 1.00 73.12 95 GLU A CA 1
ATOM 721 C C . GLU A 1 95 ? -11.171 13.564 26.959 1.00 73.12 95 GLU A C 1
ATOM 723 O O . GLU A 1 95 ? -11.382 12.415 27.345 1.00 73.12 95 GLU A O 1
ATOM 728 N N . ASN A 1 96 ? -11.954 14.154 26.048 1.00 80.25 96 ASN A N 1
ATOM 729 C CA . ASN A 1 96 ? -13.119 13.505 25.414 1.00 80.25 96 ASN A CA 1
ATOM 730 C C . ASN A 1 96 ? -12.777 12.967 24.031 1.00 80.25 96 ASN A C 1
ATOM 732 O O . ASN A 1 96 ? -13.666 12.508 23.323 1.00 80.25 96 ASN A O 1
ATOM 736 N N . SER A 1 97 ? -11.516 13.068 23.627 1.00 83.19 97 SER A N 1
ATOM 737 C CA . SER A 1 97 ? -11.046 12.562 22.352 1.00 83.19 97 SER A CA 1
ATOM 738 C C . SER A 1 97 ? -9.645 11.984 22.469 1.00 83.19 97 SER A C 1
ATOM 740 O O . SER A 1 97 ? -8.858 12.366 23.339 1.00 83.19 97 SER A O 1
ATOM 742 N N . ARG A 1 98 ? -9.359 11.036 21.582 1.00 82.00 98 ARG A N 1
ATOM 743 C CA . ARG A 1 98 ? -8.058 10.417 21.358 1.00 82.00 98 ARG A CA 1
ATOM 744 C C . ARG A 1 98 ? -7.788 10.398 19.864 1.00 82.00 98 ARG A C 1
ATOM 746 O O . ARG A 1 98 ? -8.712 10.259 19.070 1.00 82.00 98 ARG A O 1
ATOM 753 N N . VAL A 1 99 ? -6.518 10.525 19.512 1.00 82.44 99 VAL A N 1
ATOM 754 C CA . VAL A 1 99 ? -6.056 10.413 18.132 1.00 82.44 99 VAL A CA 1
ATOM 755 C C . VAL A 1 99 ? -5.206 9.158 18.011 1.00 82.44 99 VAL A C 1
ATOM 757 O O . VAL A 1 99 ? -4.392 8.869 18.891 1.00 82.44 99 VAL A O 1
ATOM 760 N N . MET A 1 100 ? -5.410 8.429 16.925 1.00 80.00 100 MET A N 1
ATOM 761 C CA . MET A 1 100 ? -4.692 7.222 16.554 1.00 80.00 100 MET A CA 1
ATOM 762 C C . MET A 1 100 ? -4.245 7.377 15.104 1.00 80.00 100 MET A C 1
ATOM 764 O O . MET A 1 100 ? -5.074 7.649 14.244 1.00 80.00 100 MET A O 1
ATOM 768 N N . GLY A 1 101 ? -2.949 7.232 14.837 1.00 76.75 101 GLY A N 1
ATOM 769 C CA . GLY A 1 101 ? -2.507 7.038 13.454 1.00 76.75 101 GLY A CA 1
ATOM 770 C C . GLY A 1 101 ? -2.836 5.610 13.036 1.00 76.75 101 GLY A C 1
ATOM 771 O O . GLY A 1 101 ? -2.810 4.724 13.882 1.00 76.75 101 GLY A O 1
ATOM 772 N N . VAL A 1 102 ? -3.132 5.368 11.773 1.00 73.56 102 VAL A N 1
ATOM 773 C CA . VAL A 1 102 ? -3.358 4.031 11.226 1.00 73.56 102 VAL A CA 1
ATOM 774 C C . VAL A 1 102 ? -2.338 3.821 10.121 1.00 73.56 102 VAL A C 1
ATOM 776 O O . VAL A 1 102 ? -2.067 4.730 9.340 1.00 73.56 102 VAL A O 1
ATOM 779 N N . LYS A 1 103 ? -1.692 2.657 10.133 1.00 75.50 103 LYS A N 1
ATOM 780 C CA . LYS A 1 103 ? -0.782 2.253 9.067 1.00 75.50 103 LYS A CA 1
ATOM 781 C C . LYS A 1 103 ? -1.508 1.288 8.152 1.00 75.50 103 LYS A C 1
ATOM 783 O O . LYS A 1 103 ? -1.935 0.232 8.619 1.00 75.50 103 LYS A O 1
ATOM 788 N N . ASP A 1 104 ? -1.564 1.624 6.877 1.00 71.38 104 ASP A N 1
ATOM 789 C CA . ASP A 1 104 ? -2.061 0.714 5.855 1.00 71.38 104 ASP A CA 1
ATOM 790 C C . ASP A 1 104 ? -1.244 -0.596 5.823 1.00 71.38 104 ASP A C 1
ATOM 792 O O . ASP A 1 104 ? -0.042 -0.638 6.146 1.00 71.38 104 ASP A O 1
ATOM 796 N N . ILE A 1 105 ? -1.913 -1.689 5.461 1.00 70.44 105 ILE A N 1
ATOM 797 C CA . ILE A 1 105 ? -1.269 -2.940 5.075 1.00 70.44 105 ILE A CA 1
ATOM 798 C C . ILE A 1 105 ? -1.246 -3.002 3.547 1.00 70.44 105 ILE A C 1
ATOM 800 O O . ILE A 1 105 ? -2.300 -3.092 2.935 1.00 70.44 105 ILE A O 1
ATOM 804 N N . PRO A 1 106 ? -0.065 -3.124 2.904 1.00 71.31 106 PRO A N 1
ATOM 805 C CA . PRO A 1 106 ? 0.010 -3.152 1.451 1.00 71.31 106 PRO A CA 1
ATOM 806 C C . PRO A 1 106 ? -0.921 -4.194 0.822 1.00 71.31 106 PRO A C 1
ATOM 808 O O . PRO A 1 106 ? -0.661 -5.404 0.885 1.00 71.31 106 PRO A O 1
ATOM 811 N N . THR A 1 107 ? -1.982 -3.727 0.165 1.00 81.25 107 THR A N 1
ATOM 812 C CA . THR A 1 107 ? -2.972 -4.604 -0.456 1.00 81.25 107 THR A CA 1
ATOM 813 C C . THR A 1 107 ? -2.307 -5.404 -1.578 1.00 81.25 107 THR A C 1
ATOM 815 O O . THR A 1 107 ? -1.776 -4.820 -2.526 1.00 81.25 107 THR A O 1
ATOM 818 N N . PRO A 1 108 ? -2.297 -6.742 -1.554 1.00 89.75 108 PRO A N 1
ATOM 819 C CA . PRO A 1 108 ? -1.617 -7.511 -2.586 1.00 89.75 108 PRO A CA 1
ATOM 820 C C . PRO A 1 108 ? -2.375 -7.477 -3.923 1.00 89.75 108 PRO A C 1
ATOM 822 O O . PRO A 1 108 ? -3.602 -7.516 -3.959 1.00 89.75 108 PRO A O 1
ATOM 825 N N . ILE A 1 109 ? -1.645 -7.487 -5.038 1.00 93.00 109 ILE A N 1
ATOM 826 C CA . ILE A 1 109 ? -2.198 -7.763 -6.369 1.00 93.00 109 ILE A CA 1
ATOM 827 C C . ILE A 1 109 ? -2.314 -9.280 -6.523 1.00 93.00 109 ILE A C 1
ATOM 829 O O . ILE A 1 109 ? -1.302 -9.984 -6.563 1.00 93.00 109 ILE A O 1
ATOM 833 N N . VAL A 1 110 ? -3.540 -9.794 -6.639 1.00 95.00 110 VAL A N 1
ATOM 834 C CA . VAL A 1 110 ? -3.813 -11.222 -6.865 1.00 95.00 110 VAL A CA 1
ATOM 835 C C . VAL A 1 110 ? -4.222 -11.430 -8.319 1.00 95.00 110 VAL A C 1
ATOM 837 O O . VAL A 1 110 ? -5.283 -10.991 -8.754 1.00 95.00 110 VAL A O 1
ATOM 840 N N . THR A 1 111 ? -3.383 -12.131 -9.077 1.00 96.94 111 THR A N 1
ATOM 841 C CA . THR A 1 111 ? -3.503 -12.275 -10.532 1.00 96.94 111 THR A CA 1
ATOM 842 C C . THR A 1 111 ? -3.278 -13.719 -10.993 1.00 96.94 111 THR A C 1
ATOM 844 O O . THR A 1 111 ? -2.970 -14.625 -10.216 1.00 96.94 111 THR A O 1
ATOM 847 N N . THR A 1 112 ? -3.461 -13.966 -12.287 1.00 96.38 112 THR A N 1
ATOM 848 C CA . THR A 1 112 ? -2.980 -15.175 -12.965 1.00 96.38 112 THR A CA 1
ATOM 849 C C . THR A 1 112 ? -1.521 -15.023 -13.397 1.00 96.38 112 THR A C 1
ATOM 851 O O . THR A 1 112 ? -1.018 -13.904 -13.483 1.00 96.38 112 THR A O 1
ATOM 854 N N . ALA A 1 113 ? -0.874 -16.142 -13.737 1.00 95.38 113 ALA A N 1
ATOM 855 C CA . ALA A 1 113 ? 0.447 -16.156 -14.370 1.00 95.38 113 ALA A CA 1
ATOM 856 C C . ALA A 1 113 ? 0.501 -15.273 -15.631 1.00 95.38 113 ALA A C 1
ATOM 858 O O . ALA A 1 113 ? -0.467 -15.203 -16.400 1.00 95.38 113 ALA A O 1
ATOM 859 N N . GLY A 1 114 ? 1.632 -14.602 -15.824 1.00 96.50 114 GLY A N 1
ATOM 860 C CA . GLY A 1 114 ? 1.862 -13.620 -16.874 1.00 96.50 114 GLY A CA 1
ATOM 861 C C . GLY A 1 114 ? 2.929 -12.602 -16.482 1.00 96.50 114 GLY A C 1
ATOM 862 O O . GLY A 1 114 ? 3.417 -12.584 -15.352 1.00 96.50 114 GLY A O 1
ATOM 863 N N . ASP A 1 115 ? 3.311 -11.774 -17.447 1.00 97.75 115 ASP A N 1
ATOM 864 C CA . ASP A 1 115 ? 4.310 -10.732 -17.237 1.00 97.75 115 ASP A CA 1
ATOM 865 C C . ASP A 1 115 ? 3.788 -9.660 -16.274 1.00 97.75 115 ASP A C 1
ATOM 867 O O . ASP A 1 115 ? 2.609 -9.298 -16.304 1.00 97.75 115 ASP A O 1
ATOM 871 N N . PHE A 1 116 ? 4.687 -9.150 -15.433 1.00 98.19 116 PHE A N 1
ATOM 872 C CA . PHE A 1 116 ? 4.412 -8.056 -14.514 1.00 98.19 116 PHE A CA 1
ATOM 873 C C . PHE A 1 116 ? 5.230 -6.834 -14.925 1.00 98.19 116 PHE A C 1
ATOM 875 O O . PHE A 1 116 ? 6.459 -6.818 -14.808 1.00 98.19 116 PHE A O 1
ATOM 882 N N . THR A 1 117 ? 4.548 -5.840 -15.482 1.00 98.31 117 THR A N 1
ATOM 883 C CA . THR A 1 117 ? 5.171 -4.709 -16.175 1.00 98.31 117 THR A CA 1
ATOM 884 C C . THR A 1 117 ? 5.089 -3.440 -15.339 1.00 98.31 117 THR A C 1
ATOM 886 O O . THR A 1 117 ? 4.083 -3.177 -14.691 1.00 98.31 117 THR A O 1
ATOM 889 N N . PHE A 1 118 ? 6.143 -2.631 -15.387 1.00 98.44 118 PHE A N 1
ATOM 890 C CA . PHE A 1 118 ? 6.247 -1.349 -14.705 1.00 98.44 118 PHE A CA 1
ATOM 891 C C . PHE A 1 118 ? 6.486 -0.269 -15.754 1.00 98.44 118 PHE A C 1
ATOM 893 O O . PHE A 1 118 ? 7.549 -0.239 -16.375 1.00 98.44 118 PHE A O 1
ATOM 900 N N . ASN A 1 119 ? 5.503 0.603 -15.950 1.00 97.81 119 ASN A N 1
ATOM 901 C CA . ASN A 1 119 ? 5.601 1.773 -16.812 1.00 97.81 119 ASN A CA 1
ATOM 902 C C . ASN A 1 119 ? 5.942 2.986 -15.944 1.00 97.81 119 ASN A C 1
ATOM 904 O O . ASN A 1 119 ? 5.083 3.567 -15.281 1.00 97.81 119 ASN A O 1
ATOM 908 N N . PHE A 1 120 ? 7.217 3.346 -15.928 1.00 98.00 120 PHE A N 1
ATOM 909 C CA . PHE A 1 120 ? 7.753 4.460 -15.168 1.00 98.00 120 PHE A CA 1
ATOM 910 C C . PHE A 1 120 ? 7.757 5.735 -15.997 1.00 98.00 120 PHE A C 1
ATOM 912 O O . PHE A 1 120 ? 8.262 5.774 -17.114 1.00 98.00 120 PHE A O 1
ATOM 919 N N . THR A 1 121 ? 7.212 6.803 -15.435 1.00 97.38 121 THR A N 1
ATOM 920 C CA . THR A 1 121 ? 7.186 8.133 -16.041 1.00 97.38 121 THR A CA 1
ATOM 921 C C . THR A 1 121 ? 7.588 9.172 -15.006 1.00 97.38 121 THR A C 1
ATOM 923 O O . THR A 1 121 ? 7.406 8.978 -13.805 1.00 97.38 121 THR A O 1
ATOM 926 N N . TRP A 1 122 ? 8.148 10.287 -15.465 1.00 96.44 122 TRP A N 1
ATOM 927 C CA . TRP A 1 122 ? 8.572 11.382 -14.598 1.00 96.44 122 TRP A CA 1
ATOM 928 C C . TRP A 1 122 ? 8.397 12.732 -15.286 1.00 96.44 122 TRP A C 1
ATOM 930 O O . TRP A 1 122 ? 8.263 12.816 -16.509 1.00 96.44 122 TRP A O 1
ATOM 940 N N . SER A 1 123 ? 8.360 13.802 -14.498 1.00 95.62 123 SER A N 1
ATOM 941 C CA . SER A 1 123 ? 8.221 15.161 -15.012 1.00 95.62 123 SER A CA 1
ATOM 942 C C . SER A 1 123 ? 9.565 15.772 -15.438 1.00 95.62 123 SER A C 1
ATOM 944 O O . SER A 1 123 ? 10.645 15.353 -15.024 1.00 95.62 123 SER A O 1
ATOM 946 N N . GLY A 1 124 ? 9.504 16.796 -16.293 1.00 92.88 124 GLY A N 1
ATOM 947 C CA . GLY A 1 124 ? 10.684 17.552 -16.719 1.00 92.88 124 GLY A CA 1
ATOM 948 C C . GLY A 1 124 ? 11.515 16.867 -17.808 1.00 92.88 124 GLY A C 1
ATOM 949 O O . GLY A 1 124 ? 10.996 16.131 -18.646 1.00 92.88 124 GLY A O 1
ATOM 950 N N . SER A 1 125 ? 12.809 17.192 -17.844 1.00 93.62 125 SER A N 1
ATOM 951 C CA . SER A 1 125 ? 13.752 16.740 -18.883 1.00 93.62 125 SER A CA 1
ATOM 952 C C . SER A 1 125 ? 14.999 16.055 -18.330 1.00 93.62 125 SER A C 1
ATOM 954 O O . SER A 1 125 ? 15.974 15.883 -19.061 1.00 93.62 125 SER A O 1
ATOM 956 N N . SER A 1 126 ? 15.009 15.727 -17.037 1.00 93.25 126 SER A N 1
ATOM 957 C CA . SER A 1 126 ? 16.065 14.894 -16.464 1.00 93.25 126 SER A CA 1
ATOM 958 C C . SER A 1 126 ? 16.035 13.500 -17.085 1.00 93.25 126 SER A C 1
ATOM 960 O O . SER A 1 126 ? 14.997 13.029 -17.540 1.00 93.25 126 SER A O 1
ATOM 962 N N . ASP A 1 127 ? 17.187 12.857 -17.079 1.00 93.62 127 ASP A N 1
ATOM 963 C CA . ASP A 1 127 ? 17.411 11.495 -17.536 1.00 93.62 127 ASP A CA 1
ATOM 964 C C . ASP A 1 127 ? 17.419 10.578 -16.310 1.00 93.62 127 ASP A C 1
ATOM 966 O O . ASP A 1 127 ? 18.315 10.693 -15.462 1.00 93.62 127 ASP A O 1
ATOM 970 N N . LEU A 1 128 ? 16.379 9.755 -16.175 1.00 94.38 128 LEU A N 1
ATOM 971 C CA . LEU A 1 128 ? 16.218 8.779 -15.104 1.00 94.38 128 LEU A CA 1
ATOM 972 C C . LEU A 1 128 ? 16.145 7.387 -15.733 1.00 94.38 128 LEU A C 1
ATOM 974 O O . LEU A 1 128 ? 15.326 7.171 -16.616 1.00 94.38 128 LEU A O 1
ATOM 978 N N . ASP A 1 129 ? 16.930 6.454 -15.204 1.00 93.88 129 ASP A N 1
ATOM 979 C CA . ASP A 1 129 ? 16.910 5.050 -15.608 1.00 93.88 129 ASP A CA 1
ATOM 980 C C . ASP A 1 129 ? 16.237 4.217 -14.513 1.00 93.88 129 ASP A C 1
ATOM 982 O O . ASP A 1 129 ? 16.572 4.351 -13.329 1.00 93.88 129 ASP A O 1
ATOM 986 N N . CYS A 1 130 ? 15.348 3.300 -14.871 1.00 95.50 130 CYS A N 1
ATOM 987 C CA . CYS A 1 130 ? 14.752 2.342 -13.950 1.00 95.50 130 CYS A CA 1
ATOM 988 C C . CYS A 1 130 ? 15.210 0.906 -14.216 1.00 95.50 130 CYS A C 1
ATOM 990 O O . CYS A 1 130 ? 15.592 0.531 -15.323 1.00 95.50 130 CYS A O 1
ATOM 992 N N . ARG A 1 131 ? 15.194 0.064 -13.181 1.00 96.44 131 ARG A N 1
ATOM 993 C CA . ARG A 1 131 ? 15.549 -1.353 -13.312 1.00 96.44 131 ARG A CA 1
ATOM 994 C C . ARG A 1 131 ? 14.898 -2.240 -12.273 1.00 96.44 131 ARG A C 1
ATOM 996 O O . ARG A 1 131 ? 14.620 -1.813 -11.154 1.00 96.44 131 ARG A O 1
ATOM 1003 N N . LEU A 1 132 ? 14.763 -3.506 -12.651 1.00 98.06 132 LEU A N 1
ATOM 1004 C CA . LEU A 1 132 ? 14.312 -4.591 -11.792 1.00 98.06 132 LEU A CA 1
ATOM 1005 C C . LEU A 1 132 ? 15.493 -5.479 -11.410 1.00 98.06 132 LEU A C 1
ATOM 1007 O O . LEU A 1 132 ? 16.229 -5.974 -12.271 1.00 98.06 132 LEU A O 1
ATOM 1011 N N . VAL A 1 133 ? 15.663 -5.690 -10.111 1.00 97.69 133 VAL A N 1
ATOM 1012 C CA . VAL A 1 133 ? 16.694 -6.560 -9.532 1.00 97.69 133 VAL A CA 1
ATOM 1013 C C . VAL A 1 133 ? 16.075 -7.478 -8.478 1.00 97.69 133 VAL A C 1
ATOM 1015 O O . VAL A 1 133 ? 14.966 -7.224 -8.014 1.00 97.69 133 VAL A O 1
ATOM 1018 N N . ASP A 1 134 ? 16.774 -8.538 -8.097 1.00 97.19 134 ASP A N 1
ATOM 1019 C CA . ASP A 1 134 ? 16.470 -9.318 -6.891 1.00 97.19 134 ASP A CA 1
ATOM 1020 C C . ASP A 1 134 ? 16.769 -8.534 -5.595 1.00 97.19 134 ASP A C 1
ATOM 1022 O O . ASP A 1 134 ? 17.490 -7.530 -5.588 1.00 97.19 134 ASP A O 1
ATOM 1026 N N . ASN A 1 135 ? 16.202 -8.998 -4.479 1.00 95.19 135 ASN A N 1
ATOM 1027 C CA . ASN A 1 135 ? 16.494 -8.511 -3.135 1.00 95.19 135 ASN A CA 1
ATOM 1028 C C . ASN A 1 135 ? 17.061 -9.652 -2.261 1.00 95.19 135 ASN A C 1
ATOM 1030 O O . ASN A 1 135 ? 16.342 -10.612 -1.984 1.00 95.19 135 ASN A O 1
ATOM 1034 N N . PRO A 1 136 ? 18.322 -9.582 -1.792 1.00 93.62 136 PRO A N 1
ATOM 1035 C CA . PRO A 1 136 ? 19.306 -8.524 -2.030 1.00 93.62 136 PRO A CA 1
ATOM 1036 C C . PRO A 1 136 ? 19.849 -8.517 -3.477 1.00 93.62 136 PRO A C 1
ATOM 1038 O O . PRO A 1 136 ? 19.948 -9.586 -4.076 1.00 93.62 136 PRO A O 1
ATOM 1041 N N . PRO A 1 137 ? 20.295 -7.359 -4.014 1.00 92.31 137 PRO A N 1
ATOM 1042 C CA . PRO A 1 137 ? 20.726 -7.252 -5.412 1.00 92.31 137 PRO A CA 1
ATOM 1043 C C . PRO A 1 137 ? 21.969 -8.086 -5.759 1.00 92.31 137 PRO A C 1
ATOM 1045 O O . PRO A 1 137 ? 23.089 -7.764 -5.350 1.00 92.31 137 PRO A O 1
ATOM 1048 N N . ALA A 1 138 ? 21.784 -9.104 -6.591 1.00 94.19 138 ALA A N 1
ATOM 1049 C CA . ALA A 1 138 ? 22.813 -9.917 -7.230 1.00 94.19 138 ALA A CA 1
ATOM 1050 C C . ALA A 1 138 ? 22.568 -10.105 -8.740 1.00 94.19 138 ALA A C 1
ATOM 1052 O O . ALA A 1 138 ? 23.531 -10.252 -9.500 1.00 94.19 138 ALA A O 1
ATOM 1053 N N . PHE A 1 139 ? 21.314 -10.061 -9.190 1.00 95.62 139 PHE A N 1
ATOM 1054 C CA . PHE A 1 139 ? 20.895 -10.222 -10.575 1.00 95.62 139 PHE A CA 1
ATOM 1055 C C . PHE A 1 139 ? 19.979 -9.078 -11.032 1.00 95.62 139 PHE A C 1
ATOM 1057 O O . PHE A 1 139 ? 19.101 -8.616 -10.311 1.00 95.62 139 PHE A O 1
ATOM 1064 N N . GLN A 1 140 ? 20.177 -8.626 -12.270 1.00 95.81 140 GLN A N 1
ATOM 1065 C CA . GLN A 1 140 ? 19.353 -7.601 -12.907 1.00 95.81 140 GLN A CA 1
ATOM 1066 C C . GLN A 1 140 ? 18.495 -8.259 -13.984 1.00 95.81 140 GLN A C 1
ATOM 1068 O O . GLN A 1 140 ? 19.035 -8.826 -14.934 1.00 95.81 140 GLN A O 1
ATOM 1073 N N . TYR A 1 141 ? 17.177 -8.188 -13.816 1.00 96.69 141 TYR A N 1
ATOM 1074 C CA . TYR A 1 141 ? 16.210 -8.822 -14.710 1.00 96.69 141 TYR A CA 1
ATOM 1075 C C . TYR A 1 141 ? 15.932 -7.975 -15.942 1.00 96.69 141 TYR A C 1
ATOM 1077 O O . TYR A 1 141 ? 15.941 -8.499 -17.053 1.00 96.69 141 TYR A O 1
ATOM 1085 N N . ASP A 1 142 ? 15.717 -6.677 -15.742 1.00 97.56 142 ASP A N 1
ATOM 1086 C CA . ASP A 1 142 ? 15.388 -5.752 -16.821 1.00 97.56 142 ASP A CA 1
ATOM 1087 C C . ASP A 1 142 ? 15.796 -4.318 -16.465 1.00 97.56 142 ASP A C 1
ATOM 1089 O O . ASP A 1 142 ? 15.997 -3.990 -15.289 1.00 97.56 142 ASP A O 1
ATOM 1093 N N . THR A 1 143 ? 16.002 -3.469 -17.469 1.00 95.38 143 THR A N 1
ATOM 1094 C CA . THR A 1 143 ? 16.464 -2.084 -17.298 1.00 95.38 143 THR A CA 1
ATOM 1095 C C . THR A 1 143 ? 16.026 -1.185 -18.445 1.00 95.38 143 THR A C 1
ATOM 1097 O O . THR A 1 143 ? 16.262 -1.498 -19.612 1.00 95.38 143 THR A O 1
ATOM 1100 N N . GLY A 1 144 ? 15.451 -0.040 -18.087 1.00 92.75 144 GLY A N 1
ATOM 1101 C CA . GLY A 1 144 ? 15.244 1.100 -18.965 1.00 92.75 144 GLY A CA 1
ATOM 1102 C C . GLY A 1 144 ? 16.509 1.958 -19.051 1.00 92.75 144 GLY A C 1
ATOM 1103 O O . GLY A 1 144 ? 17.256 2.074 -18.083 1.00 92.75 144 GLY A O 1
ATOM 1104 N N . TYR A 1 145 ? 16.774 2.478 -20.251 1.00 89.06 145 TYR A N 1
ATOM 1105 C CA . TYR A 1 145 ? 17.878 3.405 -20.540 1.00 89.06 145 TYR A CA 1
ATOM 1106 C C . TYR A 1 145 ? 17.434 4.537 -21.492 1.00 89.06 145 TYR A C 1
ATOM 1108 O O . TYR A 1 145 ? 18.180 4.982 -22.372 1.00 89.06 145 TYR A O 1
ATOM 1116 N N . SER A 1 146 ? 16.158 4.904 -21.436 1.00 87.56 146 SER A N 1
ATOM 1117 C CA . SER A 1 146 ? 15.575 6.003 -22.191 1.00 87.56 146 SER A CA 1
ATOM 1118 C C . SER A 1 146 ? 16.013 7.327 -21.585 1.00 87.56 146 SER A C 1
ATOM 1120 O O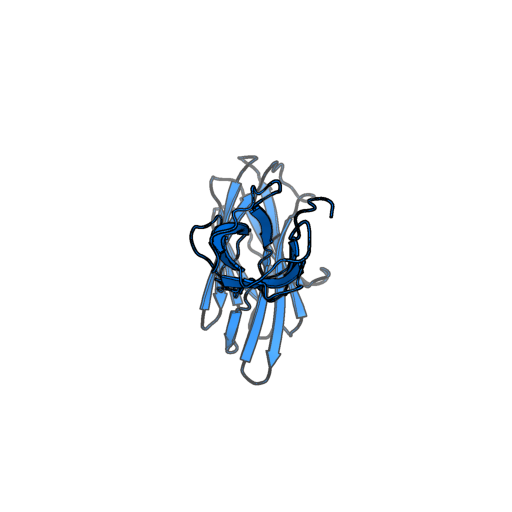 . SER A 1 146 ? 15.657 7.675 -20.470 1.00 87.56 146 SER A O 1
ATOM 1122 N N . THR A 1 147 ? 16.636 8.168 -22.404 1.00 84.94 147 THR A N 1
ATOM 1123 C CA . THR A 1 147 ? 16.994 9.533 -21.998 1.00 84.94 147 THR A CA 1
ATOM 1124 C C . THR A 1 147 ? 15.806 10.503 -22.014 1.00 84.94 147 THR A C 1
ATOM 1126 O O . THR A 1 147 ? 15.993 11.719 -22.084 1.00 84.94 147 THR A O 1
ATOM 1129 N N . SER A 1 148 ? 14.578 9.992 -22.099 1.00 88.81 148 SER A N 1
ATOM 1130 C CA . SER A 1 148 ? 13.348 10.777 -22.192 1.00 88.81 148 SER A CA 1
ATOM 1131 C C . SER A 1 148 ? 12.281 10.208 -21.265 1.00 88.81 148 SER A C 1
ATOM 1133 O O . SER A 1 148 ? 12.252 8.987 -21.107 1.00 88.81 148 SER A O 1
ATOM 1135 N N . PRO A 1 149 ? 11.391 11.055 -20.707 1.00 91.81 149 PRO A N 1
ATOM 1136 C CA . PRO A 1 149 ? 10.344 10.612 -19.797 1.00 91.81 149 PRO A CA 1
ATOM 1137 C C . PRO A 1 149 ? 9.550 9.430 -20.333 1.00 91.81 149 PRO A C 1
ATOM 1139 O O . PRO A 1 149 ? 8.895 9.534 -21.374 1.00 91.81 149 PRO A O 1
ATOM 1142 N N . GLY A 1 150 ? 9.596 8.328 -19.593 1.00 92.19 150 GLY A N 1
ATOM 1143 C CA . GLY A 1 150 ? 8.937 7.090 -19.974 1.00 92.19 150 GLY A CA 1
ATOM 1144 C C . GLY A 1 150 ? 9.921 5.948 -20.166 1.00 92.19 150 GLY A C 1
ATOM 1145 O O . GLY A 1 150 ? 10.734 5.952 -21.091 1.00 92.19 150 GLY A O 1
ATOM 1146 N N . GLU A 1 151 ? 9.772 4.932 -19.330 1.00 95.69 151 GLU A N 1
ATOM 1147 C CA . GLU A 1 151 ? 10.473 3.665 -19.423 1.00 95.69 151 GLU A CA 1
ATOM 1148 C C . GLU A 1 151 ? 9.566 2.518 -19.019 1.00 95.69 151 GLU A C 1
ATOM 1150 O O . GLU A 1 151 ? 8.715 2.654 -18.144 1.00 95.69 151 GLU A O 1
ATOM 1155 N N . THR A 1 152 ? 9.786 1.368 -19.643 1.00 97.00 152 THR A N 1
ATOM 1156 C CA . THR A 1 152 ? 9.075 0.145 -19.301 1.00 97.00 152 THR A CA 1
ATOM 1157 C C . THR A 1 152 ? 10.087 -0.932 -18.969 1.00 97.00 152 THR A C 1
ATOM 1159 O O . THR A 1 152 ? 10.971 -1.214 -19.778 1.00 97.00 152 THR A O 1
ATOM 1162 N N . VAL A 1 153 ? 9.922 -1.555 -17.806 1.00 98.12 153 VAL A N 1
ATOM 1163 C CA . VAL A 1 153 ? 10.657 -2.760 -17.405 1.00 98.12 153 VAL A CA 1
ATOM 1164 C C . VAL A 1 153 ? 9.676 -3.844 -16.990 1.00 98.12 153 VAL A C 1
ATOM 1166 O O . VAL A 1 153 ? 8.577 -3.556 -16.517 1.00 98.12 153 VAL A O 1
ATOM 1169 N N . THR A 1 154 ? 10.047 -5.102 -17.196 1.00 98.12 154 THR A N 1
ATOM 1170 C CA . THR A 1 154 ? 9.152 -6.241 -16.984 1.00 98.12 154 THR A CA 1
ATOM 1171 C C . THR A 1 154 ? 9.811 -7.332 -16.154 1.00 98.12 154 THR A C 1
ATOM 1173 O O . THR A 1 154 ? 10.885 -7.838 -16.479 1.00 98.12 154 THR A O 1
ATOM 1176 N N . LEU A 1 155 ? 9.114 -7.755 -15.101 1.00 97.62 155 LEU A N 1
ATOM 1177 C CA . LEU A 1 155 ? 9.382 -9.011 -14.423 1.00 97.62 155 LEU A CA 1
ATOM 1178 C C . LEU A 1 155 ? 8.613 -10.106 -15.170 1.00 97.62 155 LEU A C 1
ATOM 1180 O O . LEU A 1 155 ? 7.408 -10.278 -14.980 1.00 97.62 155 LEU A O 1
ATOM 1184 N N . VAL A 1 156 ? 9.299 -10.800 -16.076 1.00 96.75 156 VAL A N 1
ATOM 1185 C CA . VAL A 1 156 ? 8.656 -11.796 -16.947 1.00 96.75 156 VAL A CA 1
ATOM 1186 C C . VAL A 1 156 ? 8.073 -12.960 -16.143 1.00 96.75 156 VAL A C 1
ATOM 1188 O O . VAL A 1 156 ? 8.615 -13.332 -15.100 1.00 96.75 156 VAL A O 1
ATOM 1191 N N . ASP A 1 157 ? 7.002 -13.577 -16.645 1.00 93.69 157 ASP A N 1
ATOM 1192 C CA . ASP A 1 157 ? 6.254 -14.647 -15.957 1.00 93.69 157 ASP A CA 1
ATOM 1193 C C . ASP A 1 157 ? 7.167 -15.744 -15.373 1.00 93.69 157 ASP A C 1
ATOM 1195 O O . ASP A 1 157 ? 7.040 -16.147 -14.215 1.00 93.69 157 ASP A O 1
ATOM 1199 N N . GLY A 1 158 ? 8.166 -16.160 -16.161 1.00 93.06 158 GLY A N 1
ATOM 1200 C CA . GLY A 1 158 ? 9.112 -17.223 -15.815 1.00 93.06 158 GLY A CA 1
ATOM 1201 C C . GLY A 1 158 ? 10.128 -16.884 -14.719 1.00 93.06 158 GLY A C 1
ATOM 1202 O O . GLY A 1 158 ? 10.926 -17.754 -14.361 1.00 93.06 158 GLY A O 1
ATOM 1203 N N . VAL A 1 159 ? 10.142 -15.654 -14.194 1.00 95.81 159 VAL A N 1
ATOM 1204 C CA . VAL A 1 159 ? 10.947 -15.323 -13.013 1.00 95.81 159 VAL A CA 1
ATOM 1205 C C . VAL A 1 159 ? 10.393 -16.096 -11.804 1.00 95.81 159 VAL A C 1
ATOM 1207 O O . VAL A 1 159 ? 9.176 -16.088 -11.609 1.00 95.81 159 VAL A O 1
ATOM 1210 N N . PRO A 1 160 ? 11.241 -16.780 -11.007 1.00 96.00 160 PRO A N 1
ATOM 1211 C CA . PRO A 1 160 ? 10.798 -17.522 -9.823 1.00 96.00 160 PRO A CA 1
ATOM 1212 C C . PRO A 1 160 ? 10.026 -16.670 -8.804 1.00 96.00 160 PRO A C 1
ATOM 1214 O O . PRO A 1 160 ? 9.974 -15.453 -8.913 1.00 96.00 160 PRO A O 1
ATOM 1217 N N . ASP A 1 161 ? 9.446 -17.314 -7.795 1.00 98.06 161 ASP A N 1
ATOM 1218 C CA . ASP A 1 161 ? 8.970 -16.606 -6.603 1.00 98.06 161 ASP A CA 1
ATOM 1219 C C . ASP A 1 161 ? 10.161 -16.065 -5.799 1.00 98.06 161 ASP A C 1
ATOM 1221 O O . ASP A 1 161 ? 11.227 -16.694 -5.756 1.00 98.06 161 ASP A O 1
ATOM 1225 N N . GLY A 1 162 ? 9.976 -14.925 -5.136 1.00 97.50 162 GLY A N 1
ATOM 1226 C CA . GLY A 1 162 ? 11.037 -14.266 -4.381 1.00 97.50 162 GLY A CA 1
ATOM 1227 C C . GLY A 1 162 ? 10.795 -12.780 -4.147 1.00 97.50 162 GLY A C 1
ATOM 1228 O O . GLY A 1 162 ? 9.713 -12.258 -4.417 1.00 97.50 162 GLY A O 1
ATOM 1229 N N . ASP A 1 163 ? 11.838 -12.120 -3.650 1.00 97.88 163 ASP A N 1
ATOM 1230 C CA . ASP A 1 163 ? 11.850 -10.689 -3.366 1.00 97.88 163 ASP A CA 1
ATOM 1231 C C . ASP A 1 163 ? 12.618 -9.931 -4.456 1.00 97.88 163 ASP A C 1
ATOM 1233 O O . ASP A 1 163 ? 13.716 -10.326 -4.865 1.00 97.88 163 ASP A O 1
ATOM 1237 N N . TYR A 1 164 ? 12.045 -8.821 -4.908 1.00 98.31 164 TYR A N 1
ATOM 1238 C CA . TYR A 1 164 ? 12.539 -7.988 -5.999 1.00 98.31 164 TYR A CA 1
ATOM 1239 C C . TYR A 1 164 ? 12.473 -6.516 -5.619 1.00 98.31 164 TYR A C 1
ATOM 1241 O O . TYR A 1 164 ? 11.680 -6.111 -4.773 1.00 98.31 164 TYR A O 1
ATOM 1249 N N . LEU A 1 165 ? 13.294 -5.705 -6.278 1.00 97.88 165 LEU A N 1
ATOM 1250 C CA . LEU A 1 165 ? 13.304 -4.258 -6.115 1.00 97.88 165 LEU A CA 1
ATOM 1251 C C . LEU A 1 165 ? 13.094 -3.587 -7.468 1.00 97.88 165 LEU A C 1
ATOM 1253 O O . LEU A 1 165 ? 13.824 -3.871 -8.424 1.00 97.88 165 LEU A O 1
ATOM 1257 N N . PHE A 1 166 ? 12.165 -2.635 -7.516 1.00 97.88 166 PHE A N 1
ATOM 1258 C CA . PHE A 1 166 ? 12.129 -1.620 -8.560 1.00 97.88 166 PHE A CA 1
ATOM 1259 C C . PHE A 1 166 ? 12.976 -0.432 -8.110 1.00 97.88 166 PHE A C 1
ATOM 1261 O O . PHE A 1 166 ? 12.744 0.161 -7.050 1.00 97.88 166 PHE A O 1
ATOM 1268 N N . ARG A 1 167 ? 13.990 -0.094 -8.904 1.00 96.25 167 ARG A N 1
ATOM 1269 C CA . ARG A 1 167 ? 14.982 0.923 -8.555 1.00 96.25 167 ARG A CA 1
ATOM 1270 C C . ARG A 1 167 ? 15.068 1.981 -9.632 1.00 96.25 167 ARG A C 1
ATOM 1272 O O . ARG A 1 167 ? 14.960 1.658 -10.810 1.00 96.25 167 ARG A O 1
ATOM 1279 N N . VAL A 1 168 ? 15.320 3.219 -9.220 1.00 95.88 168 VAL A N 1
ATOM 1280 C CA . VAL A 1 168 ? 15.493 4.363 -10.121 1.00 95.88 168 VAL A CA 1
ATOM 1281 C C . VAL A 1 168 ? 16.837 5.019 -9.861 1.00 95.88 168 VAL A C 1
ATOM 1283 O O . VAL A 1 168 ? 17.196 5.327 -8.721 1.00 95.88 168 VAL A O 1
ATOM 1286 N N . ARG A 1 169 ? 17.584 5.255 -10.933 1.00 93.44 169 ARG A N 1
ATOM 1287 C CA . ARG A 1 169 ? 18.840 5.986 -10.934 1.00 93.44 169 ARG A CA 1
ATOM 1288 C C . ARG A 1 169 ? 18.672 7.292 -11.708 1.00 93.44 169 ARG A C 1
ATOM 1290 O O . ARG A 1 169 ? 18.424 7.253 -12.907 1.00 93.44 169 ARG A O 1
ATOM 1297 N N . PRO A 1 170 ? 18.906 8.449 -11.078 1.00 92.94 170 PRO A N 1
ATOM 1298 C CA . PRO A 1 170 ? 19.053 9.694 -11.812 1.00 92.94 170 PRO A CA 1
ATOM 1299 C C . PRO A 1 170 ? 20.409 9.729 -12.522 1.00 92.94 170 PRO A C 1
ATOM 1301 O O . PRO A 1 170 ? 21.459 9.720 -11.877 1.00 92.94 170 PRO A O 1
ATOM 1304 N N . TRP A 1 171 ? 20.412 9.783 -13.850 1.00 90.06 171 TRP A N 1
ATOM 1305 C CA . TRP A 1 171 ? 21.635 9.868 -14.637 1.00 90.06 171 TRP A CA 1
ATOM 1306 C C . TRP A 1 171 ? 22.059 11.321 -14.851 1.00 90.06 171 TRP A C 1
ATOM 1308 O O . TRP A 1 171 ? 23.054 11.771 -14.277 1.00 90.06 171 TRP A O 1
ATOM 1318 N N . THR A 1 172 ? 21.261 12.076 -15.610 1.00 92.25 172 THR A N 1
ATOM 1319 C CA . THR A 1 172 ? 21.448 13.516 -15.833 1.00 92.25 172 THR A CA 1
ATOM 1320 C C . THR A 1 172 ? 20.305 14.275 -15.183 1.00 92.25 172 THR A C 1
ATOM 1322 O O . THR A 1 172 ? 19.162 14.177 -15.614 1.00 92.25 172 THR A O 1
ATOM 1325 N N . VAL A 1 173 ? 20.603 15.074 -14.164 1.00 91.81 173 VAL A N 1
ATOM 1326 C CA . VAL A 1 173 ? 19.580 15.809 -13.416 1.00 91.81 173 VAL A CA 1
ATOM 1327 C C . VAL A 1 173 ? 19.526 17.256 -13.888 1.00 91.81 173 VAL A C 1
ATOM 1329 O O . VAL A 1 173 ? 20.507 17.988 -13.774 1.00 91.81 173 VAL A O 1
ATOM 1332 N N . THR A 1 174 ? 18.373 17.657 -14.422 1.00 92.50 174 THR A N 1
ATOM 1333 C CA . THR A 1 174 ? 18.067 19.056 -14.763 1.00 92.50 174 THR A CA 1
ATOM 1334 C C . THR A 1 174 ? 17.401 19.771 -13.587 1.00 92.50 174 THR A C 1
ATOM 1336 O O . THR A 1 174 ? 17.734 20.919 -13.306 1.00 92.50 174 THR A O 1
ATOM 1339 N N . ASP A 1 175 ? 16.526 19.065 -12.868 1.00 91.62 175 ASP A N 1
ATOM 1340 C CA . ASP A 1 175 ? 15.777 19.569 -11.716 1.00 91.62 175 ASP A CA 1
ATOM 1341 C C . ASP A 1 175 ? 16.047 18.698 -10.488 1.00 91.62 175 ASP A C 1
ATOM 1343 O O . ASP A 1 175 ? 15.964 17.474 -10.557 1.00 91.62 175 ASP A O 1
ATOM 1347 N N . SER A 1 176 ? 16.348 19.319 -9.345 1.00 89.88 176 SER A N 1
ATOM 1348 C CA . SER A 1 176 ? 16.638 18.591 -8.102 1.00 89.88 176 SER A CA 1
ATOM 1349 C C . SER A 1 176 ? 15.391 17.993 -7.438 1.00 89.88 176 SER A C 1
ATOM 1351 O O . SER A 1 176 ? 15.528 17.225 -6.493 1.00 89.88 176 SER A O 1
ATOM 1353 N N . SER A 1 177 ? 14.194 18.353 -7.907 1.00 94.38 177 SER A N 1
ATOM 1354 C CA . SER A 1 177 ? 12.903 17.836 -7.449 1.00 94.38 177 SER A CA 1
ATOM 1355 C C . SER A 1 177 ? 12.119 17.339 -8.656 1.00 94.38 177 SER A C 1
ATOM 1357 O O . SER A 1 177 ? 11.881 18.125 -9.572 1.00 94.38 177 SER A O 1
ATOM 1359 N N . ILE A 1 178 ? 11.733 16.063 -8.673 1.00 94.50 178 ILE A N 1
ATOM 1360 C CA . ILE A 1 178 ? 11.077 15.437 -9.829 1.00 94.50 178 ILE A CA 1
ATOM 1361 C C . ILE A 1 178 ? 9.922 14.561 -9.365 1.00 94.50 178 ILE A C 1
ATOM 1363 O O . ILE A 1 178 ? 10.132 13.577 -8.658 1.00 94.50 178 ILE A O 1
ATOM 1367 N N . ASP A 1 179 ? 8.721 14.898 -9.822 1.00 95.31 179 ASP A N 1
ATOM 1368 C CA . ASP A 1 179 ? 7.541 14.055 -9.641 1.00 95.31 179 ASP A CA 1
ATOM 1369 C C . ASP A 1 179 ? 7.600 12.855 -10.584 1.00 95.31 179 ASP A C 1
ATOM 1371 O O . ASP A 1 179 ? 7.998 12.979 -11.748 1.00 95.31 179 ASP A O 1
ATOM 1375 N N . TYR A 1 180 ? 7.169 11.700 -10.094 1.00 95.75 180 TYR A N 1
ATOM 1376 C CA . TYR A 1 180 ? 7.130 10.463 -10.851 1.00 95.75 180 TYR A CA 1
ATOM 1377 C C . TYR A 1 180 ? 5.816 9.708 -10.668 1.00 95.75 180 TYR A C 1
ATOM 1379 O O . TYR A 1 180 ? 5.107 9.871 -9.674 1.00 95.75 180 TYR A O 1
ATOM 1387 N N . ALA A 1 181 ? 5.529 8.843 -11.638 1.00 96.62 181 ALA A N 1
ATOM 1388 C CA . ALA A 1 181 ? 4.459 7.864 -11.581 1.00 96.62 181 ALA A CA 1
ATOM 1389 C C . ALA A 1 181 ? 4.946 6.508 -12.111 1.00 96.62 181 ALA A C 1
ATOM 1391 O O . ALA A 1 181 ? 5.689 6.445 -13.092 1.00 96.62 181 ALA A O 1
ATOM 1392 N N . ILE A 1 182 ? 4.515 5.427 -11.468 1.00 97.69 182 ILE A N 1
ATOM 1393 C CA . ILE A 1 182 ? 4.740 4.045 -11.885 1.00 97.69 182 ILE A CA 1
ATOM 1394 C C . ILE A 1 182 ? 3.371 3.395 -12.053 1.00 97.69 182 ILE A C 1
ATOM 1396 O O . ILE A 1 182 ? 2.666 3.169 -11.071 1.00 97.69 182 ILE A O 1
ATOM 1400 N N . GLU A 1 183 ? 3.010 3.070 -13.288 1.00 97.62 183 GLU A N 1
ATOM 1401 C CA . GLU A 1 183 ? 1.872 2.198 -13.565 1.00 97.62 183 GLU A CA 1
ATOM 1402 C C . GLU A 1 183 ? 2.368 0.749 -13.571 1.00 97.62 183 GLU A C 1
ATOM 1404 O O . GLU A 1 183 ? 3.177 0.338 -14.404 1.00 97.62 183 GLU A O 1
ATOM 1409 N N . VAL A 1 184 ? 1.893 -0.020 -12.605 1.00 97.56 184 VAL A N 1
ATOM 1410 C CA . VAL A 1 184 ? 2.179 -1.435 -12.431 1.00 97.56 184 VAL A CA 1
ATOM 1411 C C . VAL A 1 184 ? 1.046 -2.234 -13.061 1.00 97.56 184 VAL A C 1
ATOM 1413 O O . VAL A 1 184 ? -0.114 -2.086 -12.685 1.00 97.56 184 VAL A O 1
ATOM 1416 N N . VAL A 1 185 ? 1.375 -3.088 -14.024 1.00 98.00 185 VAL A N 1
ATOM 1417 C CA . VAL A 1 185 ? 0.414 -3.843 -14.828 1.00 98.00 185 VAL A CA 1
ATOM 1418 C C . VAL A 1 185 ? 0.642 -5.334 -14.617 1.00 98.00 185 VAL A C 1
ATOM 1420 O O . VAL A 1 185 ? 1.623 -5.906 -15.094 1.00 98.00 185 VAL A O 1
ATOM 1423 N N . ALA A 1 186 ? -0.293 -5.960 -13.911 1.00 97.56 186 ALA A N 1
ATOM 1424 C CA . ALA A 1 186 ? -0.465 -7.401 -13.840 1.00 97.56 186 ALA A CA 1
ATOM 1425 C C . ALA A 1 186 ? -1.519 -7.868 -14.864 1.00 97.56 186 ALA A C 1
ATOM 1427 O O . ALA A 1 186 ? -2.330 -7.070 -15.339 1.00 97.56 186 ALA A O 1
ATOM 1428 N N . PRO A 1 187 ? -1.577 -9.171 -15.190 1.00 97.25 187 PRO A N 1
A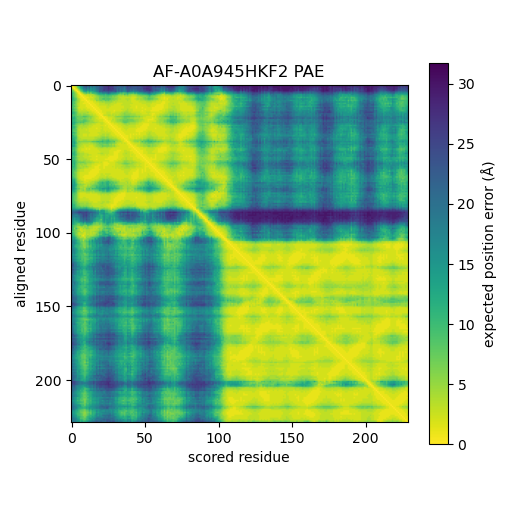TOM 1429 C CA . PRO A 1 187 ? -2.552 -9.701 -16.147 1.00 97.25 187 PRO A CA 1
ATOM 1430 C C . PRO A 1 187 ? -4.020 -9.359 -15.859 1.00 97.25 187 PRO A C 1
ATOM 1432 O O . PRO A 1 187 ? -4.804 -9.210 -16.797 1.00 97.25 187 PRO A O 1
ATOM 1435 N N . THR A 1 188 ? -4.408 -9.259 -14.585 1.00 95.94 188 THR A N 1
ATOM 1436 C CA . THR A 1 188 ? -5.802 -9.002 -14.184 1.00 95.94 188 THR A CA 1
ATOM 1437 C C . THR A 1 188 ? -6.025 -7.651 -13.517 1.00 95.94 188 THR A C 1
ATOM 1439 O O . THR A 1 188 ? -7.171 -7.327 -13.212 1.00 95.94 188 THR A O 1
ATOM 1442 N N . GLU A 1 189 ? -4.972 -6.872 -13.274 1.00 93.88 189 GLU A N 1
ATOM 1443 C CA . GLU A 1 189 ? -5.052 -5.636 -12.495 1.00 93.88 189 GLU A CA 1
ATOM 1444 C C . GLU A 1 189 ? -3.978 -4.636 -12.930 1.00 93.88 189 GLU A C 1
ATOM 1446 O O . GLU A 1 189 ? -2.852 -5.009 -13.256 1.00 93.88 189 GLU A O 1
ATOM 1451 N N . THR A 1 190 ? -4.320 -3.352 -12.887 1.00 94.88 190 THR A N 1
ATOM 1452 C CA . THR A 1 190 ? -3.373 -2.250 -13.046 1.00 94.88 190 THR A CA 1
ATOM 1453 C C . THR A 1 190 ? -3.461 -1.346 -11.827 1.00 94.88 190 THR A C 1
ATOM 1455 O O . THR A 1 190 ? -4.563 -0.983 -11.417 1.00 94.88 190 THR A O 1
ATOM 1458 N N . ARG A 1 191 ? -2.311 -0.951 -11.280 1.00 92.75 191 ARG A N 1
ATOM 1459 C CA . ARG A 1 191 ? -2.202 -0.056 -10.126 1.00 92.75 191 ARG A CA 1
ATOM 1460 C C . ARG A 1 191 ? -1.208 1.062 -10.399 1.00 92.75 191 ARG A C 1
ATOM 1462 O O . ARG A 1 191 ? -0.267 0.874 -11.160 1.00 92.75 191 ARG A O 1
ATOM 1469 N N . ASN A 1 192 ? -1.413 2.223 -9.788 1.00 92.69 192 ASN A N 1
ATOM 1470 C CA . ASN A 1 192 ? -0.541 3.378 -9.958 1.00 92.69 192 ASN A CA 1
ATOM 1471 C C . ASN A 1 192 ? 0.100 3.762 -8.628 1.00 92.69 192 ASN A C 1
ATOM 1473 O O . ASN A 1 192 ? -0.589 3.835 -7.617 1.00 92.69 192 ASN A O 1
ATOM 1477 N N . TYR A 1 193 ? 1.394 4.054 -8.670 1.00 91.62 193 TYR A N 1
ATOM 1478 C CA . TYR A 1 193 ? 2.165 4.622 -7.570 1.00 91.62 193 TYR A CA 1
ATOM 1479 C C . TYR A 1 193 ? 2.716 5.968 -8.011 1.00 91.62 193 TYR A C 1
ATOM 1481 O O . TYR A 1 193 ? 3.145 6.118 -9.155 1.00 91.62 193 TYR A O 1
ATOM 1489 N N . THR A 1 194 ? 2.729 6.949 -7.119 1.00 94.00 194 THR A N 1
ATOM 1490 C CA . THR A 1 194 ? 3.261 8.285 -7.409 1.00 94.00 194 THR A CA 1
ATOM 1491 C C . THR A 1 194 ? 4.172 8.745 -6.292 1.00 94.00 194 THR A C 1
ATOM 1493 O O . THR A 1 194 ? 4.023 8.312 -5.153 1.00 94.00 194 THR A O 1
ATOM 1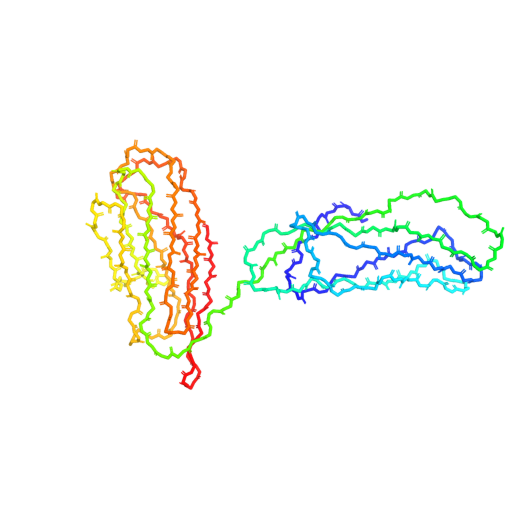496 N N . GLY A 1 195 ? 5.089 9.651 -6.594 1.00 90.75 195 GLY A N 1
ATOM 1497 C CA . GLY A 1 195 ? 5.906 10.289 -5.574 1.00 90.75 195 GLY A CA 1
ATOM 1498 C C . GLY A 1 195 ? 6.744 11.417 -6.145 1.00 90.75 195 GLY A C 1
ATOM 1499 O O . GLY A 1 195 ? 6.646 11.750 -7.326 1.00 90.75 195 GLY A O 1
ATOM 1500 N N . THR A 1 196 ? 7.597 11.983 -5.300 1.00 92.69 196 THR A N 1
ATOM 1501 C CA . THR A 1 196 ? 8.509 13.061 -5.679 1.00 92.69 196 THR A CA 1
ATOM 1502 C C . THR A 1 196 ? 9.905 12.724 -5.186 1.00 92.69 196 THR A C 1
ATOM 1504 O O . THR A 1 196 ? 10.135 12.569 -3.988 1.00 92.69 196 THR A O 1
ATOM 1507 N N . PHE A 1 197 ? 10.862 12.631 -6.104 1.00 92.69 197 PHE A N 1
ATOM 1508 C CA . PHE A 1 197 ? 12.270 12.615 -5.739 1.00 92.69 197 PHE A CA 1
ATOM 1509 C C . PHE A 1 197 ? 12.717 14.020 -5.354 1.00 92.69 197 PHE A C 1
ATOM 1511 O O . PHE A 1 197 ? 12.390 14.978 -6.050 1.00 92.69 197 PHE A O 1
ATOM 1518 N N . LEU A 1 198 ? 13.508 14.131 -4.289 1.00 90.06 198 LEU A N 1
ATOM 1519 C CA . LEU A 1 198 ? 14.066 15.389 -3.795 1.00 90.06 198 LEU A CA 1
ATOM 1520 C C . LEU A 1 198 ? 15.597 15.323 -3.768 1.00 90.06 198 LEU A C 1
ATOM 1522 O O . LEU A 1 198 ? 16.189 14.244 -3.743 1.00 90.06 198 LEU A O 1
ATOM 1526 N N . ASP A 1 199 ? 16.227 16.498 -3.776 1.00 88.62 199 ASP A N 1
ATOM 1527 C CA . ASP A 1 199 ? 17.678 16.693 -3.692 1.00 88.62 199 ASP A CA 1
ATOM 1528 C C . ASP A 1 199 ? 18.497 15.868 -4.703 1.00 88.62 199 ASP A C 1
ATOM 1530 O O . ASP A 1 199 ? 19.607 15.402 -4.425 1.00 88.62 199 ASP A O 1
ATOM 1534 N N . LEU A 1 200 ? 17.956 15.696 -5.913 1.00 90.56 200 LEU A N 1
ATOM 1535 C CA . LEU A 1 200 ? 18.627 14.960 -6.974 1.00 90.56 200 LEU A CA 1
ATOM 1536 C C . LEU A 1 200 ? 19.890 15.687 -7.452 1.00 90.56 200 LEU A C 1
ATOM 1538 O O . LEU A 1 200 ? 19.873 16.874 -7.777 1.00 90.56 200 LEU A O 1
ATOM 1542 N N . VAL A 1 201 ? 20.986 14.933 -7.542 1.00 86.81 201 VAL A N 1
ATOM 1543 C CA . VAL A 1 201 ? 22.289 15.399 -8.058 1.00 86.81 201 VAL A CA 1
ATOM 1544 C C . VAL A 1 201 ? 22.782 14.592 -9.262 1.00 86.81 201 VAL A C 1
ATOM 1546 O O . VAL A 1 201 ? 23.551 15.112 -10.068 1.00 86.81 201 VAL A O 1
ATOM 1549 N N . GLY A 1 202 ? 22.303 13.355 -9.419 1.00 85.88 202 GLY A N 1
ATOM 1550 C CA . GLY A 1 202 ? 22.600 12.487 -10.557 1.00 85.88 202 GLY A CA 1
ATOM 1551 C C . GLY A 1 202 ? 23.904 11.693 -10.449 1.00 85.88 202 GLY A C 1
ATOM 1552 O O . GLY A 1 202 ? 24.735 11.908 -9.563 1.00 85.88 202 GLY A O 1
ATOM 1553 N N . GLY A 1 203 ? 24.086 10.765 -11.386 1.00 80.38 203 GLY A N 1
ATOM 1554 C CA . GLY A 1 203 ? 25.296 9.969 -11.564 1.00 80.38 203 GLY A CA 1
ATOM 1555 C C . GLY A 1 203 ? 25.305 8.616 -10.842 1.00 80.38 203 GLY A C 1
ATOM 1556 O O . GLY A 1 203 ? 24.409 8.252 -10.088 1.00 80.38 203 GLY A O 1
ATOM 1557 N N . TRP A 1 204 ? 26.379 7.852 -11.075 1.00 75.88 204 TRP A N 1
ATOM 1558 C CA . TRP A 1 204 ? 26.517 6.442 -10.669 1.00 75.88 204 TRP A CA 1
ATOM 1559 C C . TRP A 1 204 ? 26.329 6.141 -9.178 1.00 75.88 204 TRP A C 1
ATOM 1561 O O . TRP A 1 204 ? 26.050 4.996 -8.829 1.00 75.88 204 TRP A O 1
ATOM 1571 N N . SER A 1 205 ? 26.546 7.119 -8.300 1.00 79.06 205 SER A N 1
ATOM 1572 C CA . SER A 1 205 ? 26.485 6.929 -6.849 1.00 79.06 205 SER A CA 1
ATOM 1573 C C . SER A 1 205 ? 25.088 7.094 -6.257 1.00 79.06 205 SER A C 1
ATOM 1575 O O . SER A 1 205 ? 24.918 6.806 -5.077 1.00 79.06 205 SER A O 1
ATOM 1577 N N . MET A 1 206 ? 24.118 7.585 -7.032 1.00 87.06 206 MET A N 1
ATOM 1578 C CA . MET A 1 206 ? 22.763 7.846 -6.554 1.00 87.06 206 MET A CA 1
ATOM 1579 C C . MET A 1 206 ? 21.802 6.830 -7.159 1.00 87.06 206 MET A C 1
ATOM 1581 O O . MET A 1 206 ? 21.762 6.643 -8.371 1.00 87.06 206 MET A O 1
ATOM 1585 N N . GLU A 1 207 ? 21.045 6.143 -6.316 1.00 91.31 207 GLU A N 1
ATOM 1586 C CA . GLU A 1 207 ? 20.014 5.211 -6.751 1.00 91.31 207 GLU A CA 1
ATOM 1587 C C . GLU A 1 207 ? 19.036 4.962 -5.613 1.00 91.31 207 GLU A C 1
ATOM 1589 O O . GLU A 1 207 ? 19.448 4.735 -4.475 1.00 91.31 207 GLU A O 1
ATOM 1594 N N . PHE A 1 208 ? 17.755 4.953 -5.946 1.00 92.50 208 PHE A N 1
ATOM 1595 C CA . PHE A 1 208 ? 16.664 4.771 -5.007 1.00 92.50 208 PHE A CA 1
ATOM 1596 C C . PHE A 1 208 ? 16.032 3.406 -5.209 1.00 92.50 208 PHE A C 1
ATOM 1598 O O . PHE A 1 208 ? 15.906 2.931 -6.337 1.00 92.50 208 PHE A O 1
ATOM 1605 N N . VAL A 1 209 ? 15.644 2.777 -4.108 1.00 94.31 209 VAL A N 1
ATOM 1606 C CA . VAL A 1 209 ? 14.637 1.718 -4.137 1.00 94.31 209 VAL A CA 1
ATOM 1607 C C . VAL A 1 209 ? 13.299 2.431 -4.026 1.00 94.31 209 VAL A C 1
ATOM 1609 O O . VAL A 1 209 ? 13.138 3.228 -3.111 1.00 94.31 209 VAL A O 1
ATOM 1612 N N . VAL A 1 210 ? 12.403 2.201 -4.983 1.00 94.56 210 VAL A N 1
ATOM 1613 C CA . VAL A 1 210 ? 11.088 2.859 -5.009 1.00 94.56 210 VAL A CA 1
ATOM 1614 C C . VAL A 1 210 ? 9.993 1.884 -4.612 1.00 94.56 210 VAL A C 1
ATOM 1616 O O . VAL A 1 210 ? 9.100 2.255 -3.865 1.00 94.56 210 VAL A O 1
ATOM 1619 N N . LEU A 1 211 ? 10.073 0.637 -5.091 1.00 95.31 211 LEU A N 1
ATOM 1620 C CA . LEU A 1 211 ? 9.159 -0.431 -4.696 1.00 95.31 211 LEU A CA 1
ATOM 1621 C C . LEU A 1 211 ? 9.959 -1.656 -4.256 1.00 95.31 211 LEU A C 1
ATOM 1623 O O . LEU A 1 211 ? 10.854 -2.111 -4.977 1.00 95.31 211 LEU A O 1
ATOM 1627 N N . GLU A 1 212 ? 9.594 -2.215 -3.109 1.00 95.50 212 GLU A N 1
ATOM 1628 C CA . GLU A 1 212 ? 9.910 -3.591 -2.734 1.00 95.50 212 GLU A CA 1
ATOM 1629 C C . GLU A 1 212 ? 8.756 -4.489 -3.169 1.00 95.50 212 GLU A C 1
ATOM 1631 O O . GLU A 1 212 ? 7.590 -4.154 -2.973 1.00 95.50 212 GLU A O 1
ATOM 1636 N N . ILE A 1 213 ? 9.071 -5.617 -3.794 1.00 96.81 213 ILE A N 1
ATOM 1637 C CA . ILE A 1 213 ? 8.087 -6.500 -4.415 1.00 96.81 213 ILE A CA 1
ATOM 1638 C C . ILE A 1 213 ? 8.335 -7.914 -3.906 1.00 96.81 213 ILE A C 1
ATOM 1640 O O . ILE A 1 213 ? 9.408 -8.467 -4.131 1.00 96.81 213 ILE A O 1
ATOM 1644 N N . ASN A 1 214 ? 7.335 -8.533 -3.292 1.00 96.75 214 ASN A N 1
ATOM 1645 C CA . ASN A 1 214 ? 7.339 -9.964 -3.010 1.00 96.75 214 ASN A CA 1
ATOM 1646 C C . ASN A 1 214 ? 6.406 -10.674 -3.996 1.00 96.75 214 ASN A C 1
ATOM 1648 O O . ASN A 1 214 ? 5.231 -10.325 -4.090 1.00 96.75 214 ASN A O 1
ATOM 1652 N N . LYS A 1 215 ? 6.925 -11.662 -4.731 1.00 97.62 215 LYS A N 1
ATOM 1653 C CA . LYS A 1 215 ? 6.151 -12.528 -5.633 1.00 97.62 215 LYS A CA 1
ATOM 1654 C C . LYS A 1 215 ? 6.002 -13.909 -5.011 1.00 97.62 215 LYS A C 1
ATOM 1656 O O . LYS A 1 215 ? 7.000 -14.548 -4.676 1.00 97.62 215 LYS A O 1
ATOM 1661 N N . THR A 1 216 ? 4.771 -14.407 -4.951 1.00 97.69 216 THR A N 1
ATOM 1662 C CA . THR A 1 216 ? 4.468 -15.793 -4.569 1.00 97.69 216 THR A CA 1
ATOM 1663 C C . THR A 1 216 ? 3.473 -16.430 -5.529 1.00 97.69 216 THR A C 1
ATOM 1665 O O . THR A 1 216 ? 2.562 -15.772 -6.025 1.00 97.69 216 THR A O 1
ATOM 1668 N N . THR A 1 217 ? 3.609 -17.734 -5.767 1.00 97.62 217 THR A N 1
ATOM 1669 C CA . THR A 1 217 ? 2.728 -18.496 -6.652 1.00 97.62 217 THR A CA 1
ATOM 1670 C C . THR A 1 217 ? 2.117 -19.678 -5.904 1.00 97.62 217 THR A C 1
ATOM 1672 O O . THR A 1 217 ? 2.812 -20.553 -5.389 1.00 97.62 217 THR A O 1
ATOM 1675 N N . THR A 1 218 ? 0.784 -19.749 -5.874 1.00 96.81 218 THR A N 1
ATOM 1676 C CA . THR A 1 218 ? 0.030 -20.877 -5.308 1.00 96.81 218 THR A CA 1
ATOM 1677 C C . THR A 1 218 ? -0.911 -21.458 -6.358 1.00 96.81 218 THR A C 1
ATOM 1679 O O . THR A 1 218 ? -1.968 -20.909 -6.669 1.00 96.81 218 THR A O 1
ATOM 1682 N N . GLY A 1 219 ? -0.544 -22.616 -6.911 1.00 93.81 219 GLY A N 1
ATOM 1683 C CA . GLY A 1 219 ? -1.314 -23.248 -7.982 1.00 93.81 219 GLY A CA 1
ATOM 1684 C C . GLY A 1 219 ? -1.264 -22.419 -9.267 1.00 93.81 219 GLY A C 1
ATOM 1685 O O . GLY A 1 219 ? -0.207 -22.312 -9.877 1.00 93.81 219 GLY A O 1
ATOM 1686 N N . ALA A 1 220 ? -2.408 -21.874 -9.689 1.00 93.12 220 ALA A N 1
ATOM 1687 C CA . ALA A 1 220 ? -2.515 -20.998 -10.863 1.00 93.12 220 ALA A CA 1
ATOM 1688 C C . ALA A 1 220 ? -2.570 -19.500 -10.503 1.00 93.12 220 ALA A C 1
ATOM 1690 O O . ALA A 1 220 ? -2.644 -18.657 -11.398 1.00 93.12 220 ALA A O 1
ATOM 1691 N N . THR A 1 221 ? -2.574 -19.185 -9.207 1.00 96.94 221 THR A N 1
ATOM 1692 C CA . THR A 1 221 ? -2.655 -17.823 -8.683 1.00 96.94 221 THR A CA 1
ATOM 1693 C C . THR A 1 221 ? -1.255 -17.310 -8.380 1.00 96.94 221 THR A C 1
ATOM 1695 O O . THR A 1 221 ? -0.484 -17.999 -7.710 1.00 96.94 221 THR A O 1
ATOM 1698 N N . VAL A 1 222 ? -0.956 -16.102 -8.848 1.00 97.88 222 VAL A N 1
ATOM 1699 C CA . VAL A 1 222 ? 0.255 -15.346 -8.522 1.00 97.88 222 VAL A CA 1
ATOM 1700 C C . VAL A 1 222 ? -0.156 -14.139 -7.689 1.00 97.88 222 VAL A C 1
ATOM 1702 O O . VAL A 1 222 ? -1.106 -13.440 -8.037 1.00 97.88 222 VAL A O 1
ATOM 1705 N N . THR A 1 223 ? 0.554 -13.900 -6.597 1.00 96.81 223 THR A N 1
ATOM 1706 C CA . THR A 1 223 ? 0.317 -12.786 -5.685 1.00 96.81 223 THR A CA 1
ATOM 1707 C C . THR A 1 223 ? 1.564 -11.915 -5.621 1.00 96.81 223 THR A C 1
ATOM 1709 O O . THR A 1 223 ? 2.659 -12.427 -5.374 1.00 96.81 223 THR A O 1
ATOM 1712 N N . TYR A 1 224 ? 1.385 -10.610 -5.819 1.00 96.56 224 TYR A N 1
ATOM 1713 C CA . TYR A 1 224 ? 2.420 -9.598 -5.636 1.00 96.56 224 TYR A CA 1
ATOM 1714 C C . TYR A 1 224 ? 2.063 -8.692 -4.462 1.00 96.56 224 TYR A C 1
ATOM 1716 O O . TYR A 1 224 ? 1.036 -8.020 -4.497 1.00 96.56 224 TYR A O 1
ATOM 1724 N N . THR A 1 225 ? 2.918 -8.626 -3.449 1.00 93.31 225 THR A N 1
ATOM 1725 C CA . THR A 1 225 ? 2.844 -7.586 -2.414 1.00 93.31 225 THR A CA 1
ATOM 1726 C C . THR A 1 225 ? 3.863 -6.511 -2.764 1.00 93.31 225 THR A C 1
ATOM 1728 O O . THR A 1 225 ? 5.035 -6.832 -2.961 1.00 93.31 225 THR A O 1
ATOM 1731 N N . LEU A 1 226 ? 3.423 -5.257 -2.874 1.00 92.31 226 LEU A N 1
ATOM 1732 C CA . LEU A 1 226 ? 4.278 -4.126 -3.229 1.00 92.31 226 LEU A CA 1
ATOM 1733 C C . LEU A 1 226 ? 4.291 -3.112 -2.094 1.00 92.31 226 LEU A C 1
ATOM 1735 O O . LEU A 1 226 ? 3.232 -2.647 -1.693 1.00 92.31 226 LEU A O 1
ATOM 1739 N N . ASN A 1 227 ? 5.477 -2.742 -1.630 1.00 87.25 227 ASN A N 1
ATOM 1740 C CA . ASN A 1 227 ? 5.677 -1.706 -0.626 1.00 87.25 227 ASN A CA 1
ATOM 1741 C C . ASN A 1 227 ? 6.437 -0.532 -1.256 1.00 87.25 227 ASN A C 1
ATOM 1743 O O . ASN A 1 227 ? 7.537 -0.735 -1.778 1.00 87.25 227 ASN A O 1
ATOM 1747 N N . GLN A 1 228 ? 5.855 0.669 -1.240 1.00 88.06 228 GLN A N 1
ATOM 1748 C CA . GLN A 1 228 ? 6.512 1.882 -1.736 1.00 88.06 228 GLN A CA 1
ATOM 1749 C C . GLN A 1 228 ? 7.376 2.508 -0.635 1.00 88.06 228 GLN A C 1
ATOM 1751 O O . GLN A 1 228 ? 6.954 2.569 0.517 1.00 88.06 228 GLN A O 1
ATOM 1756 N N . LEU A 1 229 ? 8.589 2.946 -0.990 1.00 81.19 229 LEU A N 1
ATOM 1757 C CA . LEU A 1 229 ? 9.568 3.542 -0.068 1.00 81.19 229 LEU A CA 1
ATOM 1758 C C . LEU A 1 229 ? 9.771 5.045 -0.285 1.00 81.19 229 LEU A C 1
ATOM 1760 O O . LEU A 1 229 ? 9.637 5.510 -1.443 1.00 81.19 229 LEU A O 1
#

Secondary structure (DSSP, 8-state):
-------PBTT--EEEEEE-SS--SS-EEEEEEEE-SSS---EE--SEEEE-TT-SEEEEEEEE---S---EEEEEEEEEEEEESSS------S--EEEEEEEPP---EEEESS-EEEEEEESSS-EEEEEEEESSSS-EEEE---SSS-EEEEE-TTSPSEEEEEEEEEEE-S-SSEEEEEEEEETTEEEEEEEEE-S---STT--EEEEEEEEEEETTEEEEEEEE-

Mean predicted aligned error: 10.54 Å

Foldseek 3Di:
DPLPAAAEEAQDKDKDKDFDPFFDAAKKKWAKDKAKPVGDAQKDWDRIDMHGGRDGMDMTIIGGHAPQDADWMKMKMFTDDMDGPDPDDDDDDDDGIGIHIYHYDQRKDKAFQFKKKKKKFKDDQFAKKKFKAAVVGDDTDFIDRDSGGIDMTIPGRPDDFHKMFIKMFGAGDPDQKMKMKIWIDDPVDIDMDIDIHHRDDGDDVDMDGAWIWGWDDDDRMIIIGIDGD

Radius of gyration: 24.88 Å; Cα contacts (8 Å, |Δi|>4): 553; chains: 1; bounding box: 58×43×63 Å